Protein AF-A0A508ZLJ6-F1 (afdb_monomer)

Foldseek 3Di:
DPPVVVVVVVVVVVVVVVVPPPQPDWDKDWPCPPQFQDFDDFDDDQPDDALDWRDDWTWGPDPAIKIFIDCDPPQHPKDWDKFADPDAPDFFDARPLAGWTDFLFPQKTKWKWKDKQNHDIGTRRVPADPPDRMGTRDICVVVVVVSVDRMMGMIMIMIMGGNDRGPDDPDDPPDGDRGRDSDDDDD

Secondary structure (DSSP, 8-state):
--SHHHHHHHHHHHHHHHTS-------EEE--S-----PPPPPP-TTSPTTEE-S--EE-SS--EEEEE--PSSPPS--EEEEE-S--SSPPEEETTEEEEE-SSTTEEEEEEEEETT--EEE--STTEEETTEEEEEETTT-GGGGT-SEEEEEEEEEEEE-S-----TT----PPPPS-------

Mean predicted aligned error: 13.76 Å

Organism: Klebsiella pneumoniae (NCBI:txid573)

Nearest PDB structures (foldseek):
  5nwp-assembly2_B  TM=5.706E-01  e=8.143E-02  Escherichia coli
  7mzp-assembly1_A  TM=4.633E-01  e=1.701E-02  Escherichia coli F11
  7mzp-assembly2_B  TM=4.653E-01  e=5.206E-02  Escherichia coli F11
  7mzr-assembly1_A  TM=5.000E-01  e=7.700E-02  Proteus mirabilis

Solvent-accessible surface area (backbone atoms only — not comparable to full-atom values): 11437 Å² total; per-residue (Å²): 140,74,65,69,74,64,49,52,62,54,52,50,51,54,52,53,58,72,66,53,77,80,82,60,77,63,59,70,42,70,64,74,66,88,75,70,76,52,72,78,92,82,76,85,62,87,87,58,61,69,71,35,79,64,48,69,75,44,56,41,75,57,92,42,50,41,30,43,36,56,90,56,79,71,74,55,94,69,46,72,44,69,47,46,73,74,59,67,83,50,82,61,44,78,47,97,65,31,39,29,32,58,50,88,46,64,26,37,21,37,29,51,29,32,23,44,73,86,50,75,74,42,68,47,44,73,86,42,59,68,60,85,77,22,32,51,65,35,46,21,94,83,38,61,67,54,71,78,41,49,63,46,41,37,35,47,25,43,26,39,28,26,67,43,76,62,82,76,67,86,92,56,90,76,77,65,72,80,71,64,60,93,48,78,84,91,127

Structure (mmCIF, N/CA/C/O backbone):
data_AF-A0A508ZLJ6-F1
#
_entry.id   AF-A0A508ZLJ6-F1
#
loop_
_atom_site.group_PDB
_atom_site.id
_atom_site.type_symbol
_atom_site.label_atom_id
_atom_site.label_alt_id
_atom_site.label_comp_id
_atom_site.label_asym_id
_atom_site.label_entity_id
_atom_site.label_seq_id
_atom_site.pdbx_PDB_ins_code
_atom_site.Cartn_x
_atom_site.Cartn_y
_atom_site.Cartn_z
_atom_site.occupancy
_atom_site.B_iso_or_equiv
_atom_site.auth_seq_id
_atom_site.auth_comp_id
_atom_site.auth_asym_id
_atom_site.auth_atom_id
_atom_site.pdbx_PDB_model_num
ATOM 1 N N . MET A 1 1 ? 52.910 -33.865 -15.983 1.00 49.03 1 MET A N 1
ATOM 2 C CA . MET A 1 1 ? 51.750 -33.294 -16.712 1.00 49.03 1 MET A CA 1
ATOM 3 C C . MET A 1 1 ? 50.420 -33.455 -15.938 1.00 49.03 1 MET A C 1
ATOM 5 O O . MET A 1 1 ? 49.429 -33.855 -16.522 1.00 49.03 1 MET A O 1
ATOM 9 N N . LYS A 1 2 ? 50.358 -33.154 -14.624 1.00 49.50 2 LYS A N 1
ATOM 10 C CA . LYS A 1 2 ? 49.114 -33.255 -13.808 1.00 49.50 2 LYS A CA 1
ATOM 11 C C . LYS A 1 2 ? 48.559 -31.898 -13.328 1.00 49.50 2 LYS A C 1
ATOM 13 O O . LYS A 1 2 ? 47.413 -31.832 -12.906 1.00 49.50 2 LYS A O 1
ATOM 18 N N . SER A 1 3 ? 49.356 -30.826 -13.404 1.00 55.28 3 SER A N 1
ATOM 19 C CA . SER A 1 3 ? 48.998 -29.497 -12.871 1.00 55.28 3 SER A CA 1
ATOM 20 C C . SER A 1 3 ? 48.197 -28.639 -13.867 1.00 55.28 3 SER A C 1
ATOM 22 O O . SER A 1 3 ? 47.204 -28.021 -13.501 1.00 55.28 3 SER A O 1
ATOM 24 N N . VAL A 1 4 ? 48.547 -28.692 -15.160 1.00 56.22 4 VAL A N 1
ATOM 25 C CA . VAL A 1 4 ? 47.894 -27.902 -16.229 1.00 56.22 4 VAL A CA 1
ATOM 26 C C . VAL A 1 4 ? 46.413 -28.272 -16.412 1.00 56.22 4 VAL A C 1
ATOM 28 O O . VAL A 1 4 ? 45.581 -27.401 -16.642 1.00 56.22 4 VAL A O 1
ATOM 31 N N . PHE A 1 5 ? 46.053 -29.545 -16.214 1.00 55.41 5 PHE A N 1
ATOM 32 C CA . PHE A 1 5 ? 44.672 -30.023 -16.367 1.00 55.41 5 PHE A CA 1
ATOM 33 C C . PHE A 1 5 ? 43.729 -29.566 -15.234 1.00 55.41 5 PHE A C 1
ATOM 35 O O . PHE A 1 5 ? 42.516 -29.568 -15.412 1.00 55.41 5 PHE A O 1
ATOM 42 N N . ARG A 1 6 ? 44.268 -29.149 -14.075 1.00 59.31 6 ARG A N 1
ATOM 43 C CA . ARG A 1 6 ? 43.480 -28.609 -12.947 1.00 59.31 6 ARG A CA 1
ATOM 44 C C . ARG A 1 6 ? 43.219 -27.103 -13.047 1.00 59.31 6 ARG A C 1
ATOM 46 O O . ARG A 1 6 ? 42.267 -26.624 -12.443 1.00 59.31 6 ARG A O 1
ATOM 53 N N . LEU A 1 7 ? 44.036 -26.372 -13.806 1.00 59.75 7 LEU A N 1
ATOM 54 C CA . LEU A 1 7 ? 43.894 -24.923 -14.017 1.00 59.75 7 LEU A CA 1
ATOM 55 C C . LEU A 1 7 ? 42.862 -24.581 -15.098 1.00 59.75 7 LEU A C 1
ATOM 57 O O . LEU A 1 7 ? 42.221 -23.535 -15.026 1.00 59.75 7 LEU A O 1
ATOM 61 N N . LEU A 1 8 ? 42.662 -25.482 -16.064 1.00 66.06 8 LEU A N 1
ATOM 62 C CA . LEU A 1 8 ? 41.687 -25.328 -17.145 1.00 66.06 8 LEU A CA 1
ATOM 63 C C . LEU A 1 8 ? 40.240 -25.084 -16.661 1.00 66.06 8 LEU A C 1
ATOM 65 O O . LEU A 1 8 ? 39.631 -24.128 -17.137 1.00 66.06 8 LEU A O 1
ATOM 69 N N . PRO A 1 9 ? 39.677 -25.862 -15.709 1.00 69.00 9 PRO A N 1
ATOM 70 C CA . PRO A 1 9 ? 38.321 -25.611 -15.215 1.00 69.00 9 PRO A CA 1
ATOM 71 C C . PRO A 1 9 ? 38.209 -24.303 -14.417 1.00 69.00 9 PRO A C 1
ATOM 73 O O . PRO A 1 9 ? 37.178 -23.641 -14.484 1.00 69.00 9 PRO A O 1
ATOM 76 N N . PHE A 1 10 ? 39.270 -23.887 -13.716 1.00 69.62 10 PHE A N 1
ATOM 77 C CA . PHE A 1 10 ? 39.306 -22.608 -12.995 1.00 69.62 10 PHE A CA 1
ATOM 78 C C . PHE A 1 10 ? 39.292 -21.406 -13.945 1.00 69.62 10 PHE A C 1
ATOM 80 O O . PHE A 1 10 ? 38.561 -20.446 -13.712 1.00 69.62 10 PHE A O 1
ATOM 87 N N . LEU A 1 11 ? 40.057 -21.473 -15.037 1.00 73.06 11 LEU A N 1
ATOM 88 C CA . LEU A 1 11 ? 40.038 -20.457 -16.092 1.00 73.06 11 LEU A CA 1
ATOM 89 C C . LEU A 1 11 ? 38.688 -20.414 -16.816 1.00 73.06 11 LEU A C 1
ATOM 91 O O . LEU A 1 11 ? 38.216 -19.331 -17.151 1.00 73.06 11 LEU A O 1
ATOM 95 N N . PHE A 1 12 ? 38.035 -21.566 -16.996 1.00 68.50 12 PHE A N 1
ATOM 96 C CA . PHE A 1 12 ? 36.685 -21.634 -17.560 1.00 68.50 12 PHE A CA 1
ATOM 97 C C . PHE A 1 12 ? 35.642 -20.981 -16.642 1.00 68.50 12 PHE A C 1
ATOM 99 O O . PHE A 1 12 ? 34.802 -20.220 -17.115 1.00 68.50 12 PHE A O 1
ATOM 106 N N . LEU A 1 13 ? 35.729 -21.218 -15.329 1.00 70.94 13 LEU A N 1
ATOM 107 C CA . LEU A 1 13 ? 34.865 -20.587 -14.324 1.00 70.94 13 LEU A CA 1
ATOM 108 C C . LEU A 1 13 ? 35.088 -19.067 -14.235 1.00 70.94 13 LEU A C 1
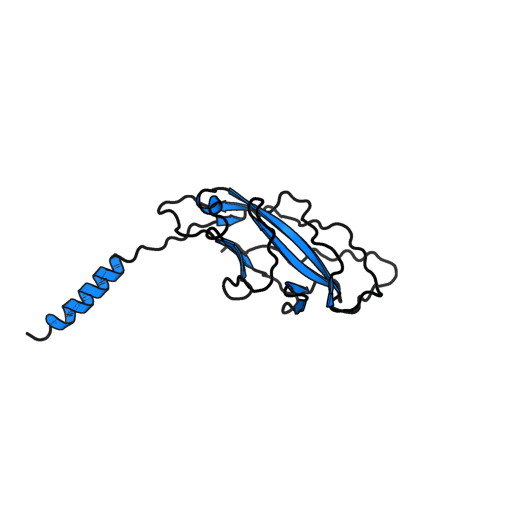ATOM 110 O O . LEU A 1 13 ? 34.118 -18.316 -14.169 1.00 70.94 13 LEU A O 1
ATOM 114 N N . LEU A 1 14 ? 36.341 -18.601 -14.299 1.00 67.75 14 LEU A N 1
ATOM 115 C CA . LEU A 1 14 ? 36.675 -17.171 -14.353 1.00 67.75 14 LEU A CA 1
ATOM 116 C C . LEU A 1 14 ? 36.170 -16.514 -15.644 1.00 67.75 14 LEU A C 1
ATOM 118 O O . LEU A 1 14 ? 35.590 -15.430 -15.589 1.00 67.75 14 LEU A O 1
ATOM 122 N N . GLY A 1 15 ? 36.314 -17.196 -16.783 1.00 67.75 15 GLY A N 1
ATOM 123 C CA . GLY A 1 15 ? 35.737 -16.772 -18.056 1.00 67.75 15 GLY A CA 1
ATOM 124 C C . GLY A 1 15 ? 34.220 -16.623 -17.961 1.00 67.75 15 GLY A C 1
ATOM 125 O O . GLY A 1 15 ? 33.701 -15.555 -18.262 1.00 67.75 15 GLY A O 1
ATOM 126 N N . LEU A 1 16 ? 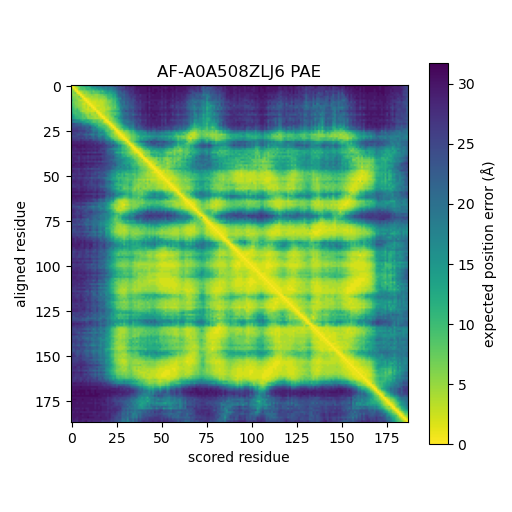33.512 -17.637 -17.447 1.00 62.38 16 LEU A N 1
ATOM 127 C CA . LEU A 1 16 ? 32.062 -17.566 -17.230 1.00 62.38 16 LEU A CA 1
ATOM 128 C C . LEU A 1 16 ? 31.657 -16.437 -16.278 1.00 62.38 16 LEU A C 1
ATOM 130 O O . LEU A 1 16 ? 30.631 -15.803 -16.508 1.00 62.38 16 LEU A O 1
ATOM 134 N N . SER A 1 17 ? 32.459 -16.145 -15.249 1.00 60.22 17 SER A N 1
ATOM 135 C CA . SER A 1 17 ? 32.161 -15.045 -14.329 1.00 60.22 17 SER A CA 1
ATOM 136 C C . SER A 1 17 ? 32.263 -13.663 -14.983 1.00 60.22 17 SER A C 1
ATOM 138 O O . SER A 1 17 ? 31.510 -12.764 -14.621 1.00 60.22 17 SER A O 1
ATOM 140 N N . ALA A 1 18 ? 33.127 -13.508 -15.993 1.00 61.00 18 ALA A N 1
ATOM 141 C CA . ALA A 1 18 ? 33.243 -12.283 -16.783 1.00 61.00 18 ALA A CA 1
ATOM 142 C C . ALA A 1 18 ? 32.119 -12.129 -17.829 1.00 61.00 18 ALA A C 1
ATOM 144 O O . ALA A 1 18 ? 31.873 -11.021 -18.299 1.00 61.00 18 ALA A O 1
ATOM 145 N N . TYR A 1 19 ? 31.426 -13.223 -18.172 1.00 57.59 19 TYR A N 1
ATOM 146 C CA . TYR A 1 19 ? 30.243 -13.219 -19.043 1.00 57.59 19 TYR A CA 1
ATOM 147 C C . TYR A 1 19 ? 28.920 -13.133 -18.278 1.00 57.59 19 TYR A C 1
ATOM 149 O O . TYR A 1 19 ? 27.865 -13.083 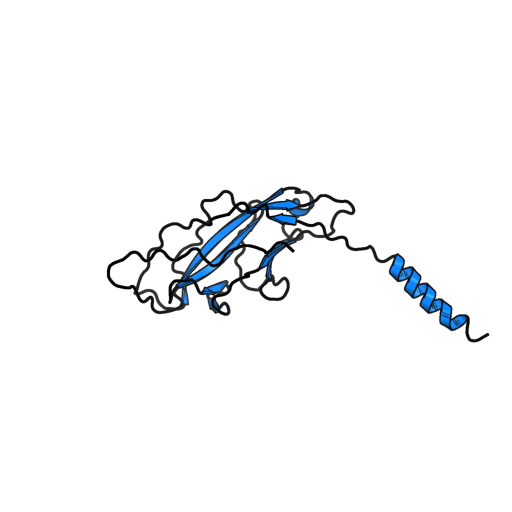-18.910 1.00 57.59 19 TYR A O 1
ATOM 157 N N . LEU A 1 20 ? 28.942 -13.104 -16.941 1.00 59.56 20 LEU A N 1
ATOM 158 C CA . LEU A 1 20 ? 27.742 -12.793 -16.174 1.00 59.56 20 LEU A CA 1
ATOM 159 C C . LEU A 1 20 ? 27.400 -11.322 -16.441 1.00 59.56 20 LEU A C 1
ATOM 161 O O . LEU A 1 20 ? 28.193 -10.447 -16.082 1.00 59.56 20 LEU A O 1
ATOM 165 N N . PRO A 1 21 ? 26.254 -11.017 -17.076 1.00 54.47 21 PRO A N 1
ATOM 166 C CA . PRO A 1 21 ? 25.842 -9.637 -17.249 1.00 54.47 21 PRO A CA 1
ATOM 167 C C . PRO A 1 21 ? 25.727 -9.009 -15.860 1.00 54.47 21 PRO A C 1
ATOM 169 O O . PRO A 1 21 ? 24.966 -9.480 -15.014 1.00 54.47 21 PRO A O 1
ATOM 172 N N . GLY A 1 22 ? 26.518 -7.964 -15.612 1.00 50.81 22 GLY A N 1
ATOM 173 C CA . GLY A 1 22 ? 26.382 -7.156 -14.412 1.00 50.81 22 GLY A CA 1
ATOM 174 C C . GLY A 1 22 ? 24.976 -6.573 -14.397 1.00 50.81 22 GLY A C 1
ATOM 175 O O . GLY A 1 22 ? 24.669 -5.683 -15.187 1.00 50.81 22 GLY A O 1
ATOM 176 N N . VAL A 1 23 ? 24.109 -7.106 -13.535 1.00 51.19 23 VAL A N 1
ATOM 177 C CA . VAL A 1 23 ? 22.743 -6.612 -13.360 1.00 51.19 23 VAL A CA 1
ATOM 178 C C . VAL A 1 23 ? 22.846 -5.266 -12.652 1.00 51.19 23 VAL A C 1
ATOM 180 O O . VAL A 1 23 ? 22.865 -5.177 -11.428 1.00 51.19 23 VAL A O 1
ATOM 183 N N . ARG A 1 24 ? 22.993 -4.201 -13.438 1.00 53.31 24 ARG A N 1
ATOM 184 C CA . ARG A 1 24 ? 22.804 -2.833 -12.965 1.00 53.31 24 ARG A CA 1
ATOM 185 C C . ARG A 1 24 ? 21.300 -2.662 -12.806 1.00 53.31 24 ARG A C 1
ATOM 187 O O . ARG A 1 24 ? 20.567 -2.691 -13.790 1.00 53.31 24 ARG A O 1
ATOM 194 N N . ALA A 1 25 ? 20.840 -2.594 -11.563 1.00 55.22 25 ALA A N 1
ATOM 195 C CA . ALA A 1 25 ? 19.460 -2.248 -11.284 1.00 55.22 25 ALA A CA 1
ATOM 196 C C . ALA A 1 25 ? 19.263 -0.767 -11.616 1.00 55.22 25 ALA A C 1
ATOM 198 O O . ALA A 1 25 ? 20.034 0.076 -11.160 1.00 55.22 25 ALA A O 1
ATOM 199 N N . GLU A 1 26 ? 18.246 -0.473 -12.417 1.00 63.50 26 GLU A N 1
ATOM 200 C CA . GLU A 1 26 ? 17.744 0.886 -12.573 1.00 63.50 26 GLU A CA 1
ATOM 201 C C . GLU A 1 26 ? 17.225 1.387 -11.217 1.00 63.50 26 GLU A C 1
ATOM 203 O O . GLU A 1 26 ? 16.559 0.647 -10.486 1.00 63.50 26 GLU A O 1
ATOM 208 N N . THR A 1 27 ? 17.545 2.629 -10.863 1.00 66.25 27 THR A N 1
ATOM 209 C CA . THR A 1 27 ? 17.170 3.238 -9.587 1.00 66.25 27 THR A CA 1
ATOM 210 C C . THR A 1 27 ? 15.968 4.163 -9.761 1.00 66.25 27 THR A C 1
ATOM 212 O O . THR A 1 27 ? 16.040 5.263 -10.304 1.00 66.25 27 THR A O 1
ATOM 215 N N . CYS A 1 28 ? 14.820 3.732 -9.246 1.00 70.38 28 CYS A N 1
ATOM 216 C CA . CYS A 1 28 ? 13.643 4.587 -9.139 1.00 70.38 28 CYS A CA 1
ATOM 217 C C . CYS A 1 28 ? 13.671 5.340 -7.809 1.00 70.38 28 CYS A C 1
ATOM 219 O O . CYS A 1 28 ? 13.616 4.722 -6.747 1.00 70.38 28 CYS A O 1
ATOM 221 N N . ARG A 1 29 ? 13.712 6.673 -7.860 1.00 71.81 29 ARG A N 1
ATOM 222 C CA . ARG A 1 29 ? 13.638 7.533 -6.674 1.00 71.81 29 ARG A CA 1
ATOM 223 C C . ARG A 1 29 ? 12.246 8.121 -6.525 1.00 71.81 29 ARG A C 1
ATOM 225 O O . ARG A 1 29 ? 11.667 8.620 -7.491 1.00 71.81 29 ARG A O 1
ATOM 232 N N . ALA A 1 30 ? 11.717 8.081 -5.308 1.00 69.31 30 ALA A N 1
ATOM 233 C CA . ALA A 1 30 ? 10.525 8.842 -4.970 1.00 69.31 30 ALA A CA 1
ATOM 234 C C . ALA A 1 30 ? 10.907 10.323 -4.869 1.00 69.31 30 ALA A C 1
ATOM 236 O O . ALA A 1 30 ? 11.860 10.673 -4.180 1.00 69.31 30 ALA A O 1
ATOM 237 N N . ASN A 1 31 ? 10.168 11.207 -5.532 1.00 67.44 31 ASN A N 1
ATOM 238 C CA . ASN A 1 31 ? 10.298 12.642 -5.310 1.00 67.44 31 ASN A CA 1
ATOM 239 C C . ASN A 1 31 ? 9.362 13.025 -4.153 1.00 67.44 31 ASN A C 1
ATOM 241 O O . ASN A 1 31 ? 8.243 13.498 -4.345 1.00 67.44 31 ASN A O 1
ATOM 245 N N . ILE A 1 32 ? 9.817 12.712 -2.939 1.00 60.19 32 ILE A N 1
ATOM 246 C CA . ILE A 1 32 ? 9.117 12.945 -1.672 1.00 60.19 32 ILE A CA 1
ATOM 247 C C . ILE A 1 32 ? 9.391 14.365 -1.160 1.00 60.19 32 ILE A C 1
ATOM 249 O O . ILE A 1 32 ? 10.025 14.577 -0.131 1.00 60.19 32 ILE A O 1
ATOM 253 N N . GLY A 1 33 ? 8.855 15.373 -1.850 1.00 51.66 33 GLY A N 1
ATOM 254 C CA . GLY A 1 33 ? 8.443 16.585 -1.137 1.00 51.66 33 GLY A CA 1
ATOM 255 C C . GLY A 1 33 ? 7.308 16.192 -0.188 1.00 51.66 33 GLY A C 1
ATOM 256 O O . GLY A 1 33 ? 6.379 15.541 -0.658 1.00 51.66 33 GLY A O 1
ATOM 257 N N . GLN A 1 34 ? 7.418 16.497 1.117 1.00 46.94 34 GLN A N 1
ATOM 258 C CA . GLN A 1 34 ? 6.494 16.113 2.210 1.00 46.94 34 GLN A CA 1
ATOM 259 C C . GLN A 1 34 ? 5.089 15.708 1.725 1.00 46.94 34 GLN A C 1
ATOM 261 O O . GLN A 1 34 ? 4.176 16.533 1.649 1.00 46.94 34 GLN A O 1
ATOM 266 N N . THR A 1 35 ? 4.906 14.434 1.366 1.00 52.56 35 THR A N 1
ATOM 267 C CA . THR A 1 35 ? 3.621 13.968 0.847 1.00 52.56 35 THR A CA 1
ATOM 268 C C . THR A 1 35 ? 2.754 13.659 2.051 1.00 52.56 35 THR A C 1
ATOM 270 O O . THR A 1 35 ? 2.896 12.623 2.696 1.00 52.56 35 THR A O 1
ATOM 273 N N . THR A 1 36 ? 1.910 14.616 2.420 1.00 56.53 36 THR A N 1
ATOM 274 C CA . THR A 1 36 ? 0.967 14.437 3.521 1.00 56.53 36 THR A CA 1
ATOM 275 C C . THR A 1 36 ? -0.265 13.746 2.963 1.00 56.53 36 THR A C 1
ATOM 277 O O . THR A 1 36 ? -1.012 14.355 2.201 1.00 56.53 36 THR A O 1
ATOM 280 N N . VAL A 1 37 ? -0.471 12.484 3.340 1.00 59.16 37 VAL A N 1
ATOM 281 C CA . VAL A 1 37 ? -1.686 11.746 2.988 1.00 59.16 37 VAL A CA 1
ATOM 282 C C . VAL A 1 37 ? -2.831 12.285 3.842 1.00 59.16 37 VAL A C 1
ATOM 284 O O . VAL A 1 37 ? -2.892 12.006 5.041 1.00 59.16 37 VAL A O 1
ATOM 287 N N . ASN A 1 38 ? -3.712 13.099 3.252 1.00 60.03 38 ASN A N 1
ATOM 288 C CA . ASN A 1 38 ? -4.823 13.712 3.982 1.00 60.03 38 ASN A CA 1
ATOM 289 C C . ASN A 1 38 ? -6.105 12.905 3.780 1.00 60.03 38 ASN A C 1
ATOM 291 O O . ASN A 1 38 ? -6.719 12.935 2.710 1.00 60.03 38 ASN A O 1
ATOM 295 N N . ILE A 1 39 ? -6.506 12.194 4.827 1.00 64.06 39 ILE A N 1
ATOM 296 C CA . ILE A 1 39 ? -7.634 11.271 4.809 1.00 64.06 39 ILE A CA 1
ATOM 297 C C . ILE A 1 39 ? -8.865 11.988 5.395 1.00 64.06 39 ILE A C 1
ATOM 299 O O . ILE A 1 39 ? -8.740 12.617 6.447 1.00 64.06 39 ILE A O 1
ATOM 303 N N . PRO A 1 40 ? -10.051 11.932 4.755 1.00 65.19 40 PRO A N 1
ATOM 304 C CA . PRO A 1 40 ? -11.242 12.594 5.287 1.00 65.19 40 PRO A CA 1
ATOM 305 C C . PRO A 1 40 ? -11.681 12.044 6.654 1.00 65.19 40 PRO A C 1
ATOM 307 O O . PRO A 1 40 ? -11.275 10.962 7.073 1.00 65.19 40 PRO A O 1
ATOM 310 N N . ASN A 1 41 ? -12.557 12.787 7.340 1.00 64.38 41 ASN A N 1
ATOM 311 C CA . ASN A 1 41 ? -13.100 12.393 8.643 1.00 64.38 41 ASN A CA 1
ATOM 312 C C . ASN A 1 41 ? -13.730 10.991 8.603 1.00 64.38 41 ASN A C 1
ATOM 314 O O . ASN A 1 41 ? -14.612 10.721 7.783 1.00 64.38 41 ASN A O 1
ATOM 318 N N . ILE A 1 42 ? -13.328 10.129 9.538 1.00 66.81 42 ILE A N 1
ATOM 319 C CA . ILE A 1 42 ? -13.896 8.788 9.707 1.00 66.81 42 ILE A CA 1
ATOM 320 C C . ILE A 1 42 ? -15.033 8.805 10.730 1.00 66.81 42 ILE A C 1
ATOM 322 O O . ILE A 1 42 ? -14.946 9.454 11.771 1.00 66.81 42 ILE A O 1
ATOM 326 N N . LYS A 1 43 ? -16.116 8.076 10.444 1.00 66.06 43 LYS A N 1
ATOM 327 C CA . LYS A 1 43 ? -17.196 7.839 11.411 1.00 66.06 43 LYS A CA 1
ATOM 328 C C . LYS A 1 43 ? -16.938 6.521 12.129 1.00 66.06 43 LYS A C 1
ATOM 330 O O . LYS A 1 43 ? -16.815 5.482 11.487 1.00 66.06 43 LYS A O 1
ATOM 335 N N . TYR A 1 44 ? -16.878 6.566 13.454 1.00 67.62 44 TYR A N 1
ATOM 336 C CA . TYR A 1 44 ? -16.764 5.376 14.290 1.00 67.62 44 TYR A CA 1
ATOM 337 C C . TYR A 1 44 ? -18.152 4.907 14.730 1.00 67.62 44 TYR A C 1
ATOM 339 O O . TYR A 1 44 ? -18.941 5.699 15.244 1.00 67.62 44 TYR A O 1
ATOM 347 N N . LEU A 1 45 ? -18.438 3.616 14.541 1.00 73.38 45 LEU A N 1
ATOM 348 C CA . LEU A 1 45 ? -19.641 2.970 15.056 1.00 73.38 45 LEU A CA 1
ATOM 349 C C . LEU A 1 45 ? -19.251 2.066 16.240 1.00 73.38 45 LEU A C 1
ATOM 351 O O . LEU A 1 45 ? -18.673 1.000 16.021 1.00 73.38 45 LEU A O 1
ATOM 355 N N . PRO A 1 46 ? -19.562 2.446 17.495 1.00 67.88 46 PRO A N 1
ATOM 356 C CA . PRO A 1 46 ? -19.152 1.681 18.675 1.00 67.88 46 PRO A CA 1
ATOM 357 C C . PRO A 1 46 ? -19.672 0.242 18.703 1.00 67.88 46 PRO A C 1
ATOM 359 O O . PRO A 1 46 ? -18.982 -0.644 19.203 1.00 67.88 46 PRO A O 1
ATOM 362 N N . THR A 1 47 ? -20.854 0.002 18.131 1.00 74.62 47 THR A N 1
ATOM 363 C CA . THR A 1 47 ? -21.501 -1.317 18.059 1.00 74.62 47 THR A CA 1
ATOM 364 C C . THR A 1 47 ? -20.891 -2.241 17.008 1.00 74.62 47 THR A C 1
ATOM 366 O O . THR A 1 47 ? -21.234 -3.421 16.967 1.00 74.62 47 THR A O 1
ATOM 369 N N . LEU A 1 48 ? -19.990 -1.733 16.161 1.00 81.38 48 LEU A N 1
ATOM 370 C CA . LEU A 1 48 ? -19.314 -2.548 15.163 1.00 81.38 48 LEU A CA 1
ATOM 371 C C . LEU A 1 48 ? -18.433 -3.604 15.867 1.00 81.38 48 LEU A C 1
ATOM 373 O O . LEU A 1 48 ? -17.733 -3.249 16.821 1.00 81.38 48 LEU A O 1
ATOM 377 N N . PRO A 1 49 ? -18.450 -4.883 15.457 1.00 83.94 49 PRO A N 1
ATOM 378 C CA . PRO A 1 49 ? -17.603 -5.912 16.062 1.00 83.94 49 PRO A CA 1
ATOM 379 C C . PRO A 1 49 ? -16.100 -5.612 15.932 1.00 83.94 49 PRO A C 1
ATOM 381 O O . PRO A 1 49 ? -15.675 -4.828 15.092 1.00 83.94 49 PRO A O 1
ATOM 384 N N . VAL A 1 50 ? -15.269 -6.233 16.770 1.00 86.81 50 VAL A N 1
ATOM 385 C CA . VAL A 1 50 ? -13.805 -6.176 16.596 1.00 86.81 50 VAL A CA 1
ATOM 386 C C . VAL A 1 50 ? -13.408 -7.019 15.375 1.00 86.81 50 VAL A C 1
ATOM 388 O O . VAL A 1 50 ? -14.065 -8.011 15.067 1.00 86.81 50 VAL A O 1
ATOM 391 N N . ASN A 1 51 ? -12.328 -6.633 14.696 1.00 87.81 51 ASN A N 1
ATOM 392 C CA . ASN A 1 51 ? -11.804 -7.214 13.456 1.00 87.81 51 ASN A CA 1
ATOM 393 C C . ASN A 1 51 ? -12.682 -6.978 12.222 1.00 87.81 51 ASN A C 1
ATOM 395 O O . ASN A 1 51 ? -12.733 -7.802 11.312 1.00 87.81 51 ASN A O 1
ATOM 399 N N . THR A 1 52 ? -13.362 -5.835 12.167 1.00 85.81 52 THR A N 1
ATOM 400 C CA . THR A 1 52 ? -14.191 -5.454 11.018 1.00 85.81 52 THR A CA 1
ATOM 401 C C . THR A 1 52 ? -13.697 -4.178 10.362 1.00 85.81 52 THR A C 1
ATOM 403 O O . THR A 1 52 ? -13.202 -3.264 11.026 1.00 85.81 52 THR A O 1
ATOM 406 N N . GLN A 1 53 ? -13.914 -4.093 9.056 1.00 87.44 53 GLN A N 1
ATOM 407 C CA . GLN A 1 53 ? -13.673 -2.893 8.271 1.00 87.44 53 GLN A CA 1
ATOM 408 C C . GLN A 1 53 ? -14.631 -1.768 8.694 1.00 87.44 53 GLN A C 1
ATOM 410 O O . GLN A 1 53 ? -15.843 -1.966 8.746 1.00 87.44 53 GLN A O 1
ATOM 415 N N . MET A 1 54 ? -14.080 -0.593 8.997 1.00 83.38 54 MET A N 1
ATOM 416 C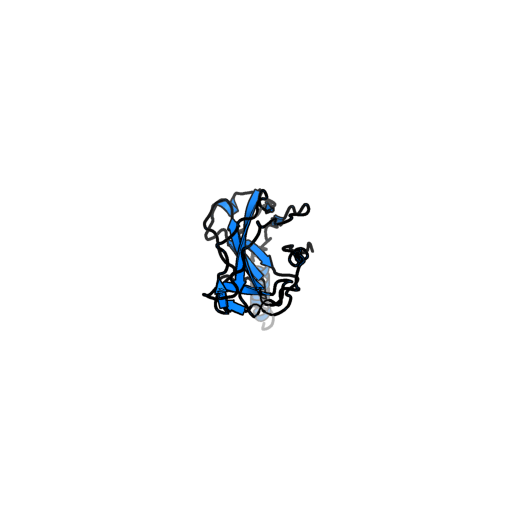 CA . MET A 1 54 ? -14.833 0.601 9.399 1.00 83.38 54 MET A CA 1
ATOM 417 C C . MET A 1 54 ? -15.132 1.529 8.222 1.00 83.38 54 MET A C 1
ATOM 419 O O . MET A 1 54 ? -16.187 2.157 8.182 1.00 83.38 54 MET A O 1
ATOM 423 N N . THR A 1 55 ? -14.198 1.644 7.279 1.00 82.00 55 THR A N 1
ATOM 424 C CA . THR A 1 55 ? -14.303 2.554 6.131 1.00 82.00 55 THR A CA 1
ATOM 425 C C . THR A 1 55 ? -14.083 1.797 4.834 1.00 82.00 55 THR A C 1
ATOM 427 O O . THR A 1 55 ? -13.423 0.764 4.824 1.00 82.00 55 THR A O 1
ATOM 430 N N . SER A 1 56 ? -14.583 2.309 3.711 1.00 83.62 56 SER A N 1
ATOM 431 C CA . SER A 1 56 ? -14.065 1.914 2.397 1.00 83.62 56 SER A CA 1
ATOM 432 C C . SER A 1 56 ? -12.624 2.418 2.218 1.00 83.62 56 SER A C 1
ATOM 434 O O . SER A 1 56 ? -12.134 3.208 3.029 1.00 83.62 56 SER A O 1
ATOM 436 N N . ALA A 1 57 ? -11.939 1.961 1.166 1.00 81.75 57 ALA A N 1
ATOM 437 C CA . ALA A 1 57 ? -10.620 2.480 0.823 1.00 81.75 57 ALA A CA 1
ATOM 438 C C . ALA A 1 57 ? -10.719 3.973 0.470 1.00 81.75 57 ALA A C 1
ATOM 440 O O . ALA A 1 57 ? -11.380 4.356 -0.497 1.00 81.75 57 ALA A O 1
ATOM 441 N N . MET A 1 58 ? -10.078 4.810 1.278 1.00 81.94 58 MET A N 1
ATOM 442 C CA . MET A 1 58 ? -10.069 6.261 1.140 1.00 81.94 58 MET A CA 1
ATOM 443 C C . MET A 1 58 ? -8.774 6.662 0.452 1.00 81.94 58 MET A C 1
ATOM 445 O O . MET A 1 58 ? -7.701 6.525 1.035 1.00 81.94 58 MET A O 1
ATOM 449 N N . ALA A 1 59 ? -8.872 7.103 -0.800 1.00 76.81 59 ALA A N 1
ATOM 450 C CA . ALA A 1 59 ? -7.719 7.596 -1.538 1.00 76.81 59 ALA A CA 1
ATOM 451 C C . ALA A 1 59 ? -7.163 8.867 -0.883 1.00 76.81 59 ALA A C 1
ATOM 453 O O . ALA A 1 59 ? -7.915 9.676 -0.336 1.00 76.81 59 ALA A O 1
ATOM 454 N N . ASP A 1 60 ? -5.848 9.038 -0.968 1.00 71.06 60 ASP A N 1
ATOM 455 C CA . ASP A 1 60 ? -5.202 10.308 -0.675 1.00 71.06 60 ASP A CA 1
ATOM 456 C C . ASP A 1 60 ? -5.808 11.422 -1.547 1.00 71.06 60 ASP A C 1
ATOM 458 O O . ASP A 1 60 ? -6.016 11.240 -2.749 1.00 71.06 60 ASP A O 1
ATOM 462 N N . ASN A 1 61 ? -6.077 12.581 -0.943 1.00 62.28 61 ASN A N 1
ATOM 463 C CA . ASN A 1 61 ? -6.516 13.780 -1.660 1.00 62.28 61 ASN A CA 1
ATOM 464 C C . ASN A 1 61 ? -5.365 14.473 -2.419 1.00 62.28 61 ASN A C 1
ATOM 466 O O . ASN A 1 61 ? -5.594 15.458 -3.121 1.00 62.28 61 ASN A O 1
ATOM 470 N N . GLY A 1 62 ? -4.129 13.990 -2.268 1.00 63.50 62 GLY A N 1
ATOM 471 C CA . GLY A 1 62 ? -2.959 14.458 -3.001 1.00 63.50 62 GLY A CA 1
ATOM 472 C C . GLY A 1 62 ? -2.856 13.937 -4.440 1.00 63.50 62 GLY A C 1
ATOM 473 O O . GLY A 1 62 ? -3.583 13.054 -4.894 1.00 63.50 62 GLY A O 1
ATOM 474 N N . SER A 1 63 ? -1.870 14.461 -5.171 1.00 68.06 63 SER A N 1
ATOM 475 C CA . SER A 1 63 ? -1.548 14.042 -6.545 1.00 68.06 63 SER A CA 1
ATOM 476 C C . SER A 1 63 ? -0.935 12.634 -6.637 1.00 68.06 63 SER A C 1
ATOM 478 O O . SER A 1 63 ? -0.620 12.188 -7.739 1.00 68.06 63 SER A O 1
ATOM 480 N N . GLY A 1 64 ? -0.781 11.923 -5.513 1.00 74.12 64 GLY A N 1
ATOM 481 C CA . GLY A 1 64 ? 0.026 10.709 -5.392 1.00 74.12 64 GLY A CA 1
ATOM 482 C C . GLY A 1 64 ? 1.525 11.013 -5.296 1.00 74.12 64 GLY A C 1
ATOM 483 O O . GLY A 1 64 ? 1.955 12.149 -5.481 1.00 74.12 64 GLY A O 1
ATOM 484 N N . ILE A 1 65 ? 2.324 9.986 -5.009 1.00 77.88 65 ILE A N 1
ATOM 485 C CA . ILE A 1 65 ? 3.783 10.072 -4.902 1.00 77.88 65 ILE A CA 1
ATOM 486 C C . ILE A 1 65 ? 4.387 9.910 -6.303 1.00 77.88 65 ILE A C 1
ATOM 488 O O . ILE A 1 65 ? 4.254 8.832 -6.897 1.00 77.88 65 ILE A O 1
ATOM 492 N N . PRO A 1 66 ? 5.042 10.942 -6.859 1.00 79.31 66 PRO A N 1
ATOM 493 C CA . PRO A 1 66 ? 5.772 10.806 -8.107 1.00 79.31 66 PRO A CA 1
ATOM 494 C C . PRO A 1 66 ? 7.085 10.050 -7.875 1.00 79.31 66 PRO A C 1
ATOM 496 O O . PRO A 1 66 ? 7.896 10.410 -7.026 1.00 79.31 66 PRO A O 1
ATOM 499 N N . PHE A 1 67 ? 7.315 9.022 -8.676 1.00 77.06 67 PHE A N 1
ATOM 500 C CA . PHE A 1 67 ? 8.578 8.307 -8.793 1.00 77.06 67 PHE A CA 1
ATOM 501 C C . PHE A 1 67 ? 9.240 8.692 -10.108 1.00 77.06 67 PHE A C 1
ATOM 503 O O . PHE A 1 67 ? 8.575 8.756 -11.141 1.00 77.06 67 PHE A O 1
ATOM 510 N N . SER A 1 68 ? 10.545 8.946 -10.067 1.00 79.25 68 SER A N 1
ATOM 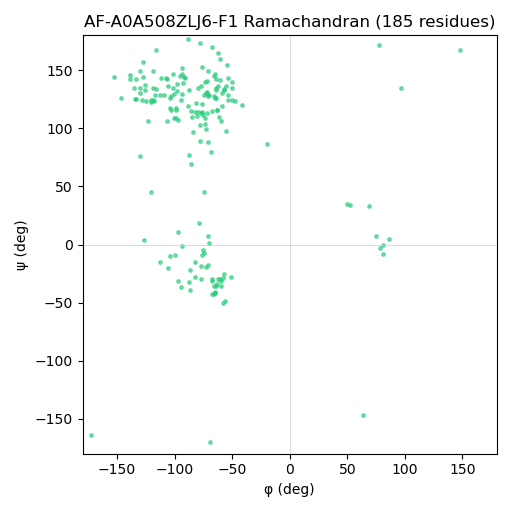511 C CA . SER A 1 68 ? 11.385 9.172 -11.242 1.00 79.25 68 SER A CA 1
ATOM 512 C C . SER A 1 68 ? 12.448 8.080 -11.313 1.00 79.25 68 SER A C 1
ATOM 514 O O . SER A 1 68 ? 13.192 7.891 -10.355 1.00 79.25 68 SER A O 1
ATOM 516 N N . CYS A 1 69 ? 12.505 7.357 -12.426 1.00 76.56 69 CYS A N 1
ATOM 517 C CA . CYS A 1 69 ? 13.491 6.309 -12.682 1.00 76.56 69 CYS A CA 1
ATOM 518 C C . CYS A 1 69 ? 14.519 6.791 -13.711 1.00 76.56 69 CYS A C 1
ATOM 520 O O . CYS A 1 69 ? 14.177 7.516 -14.651 1.00 76.56 69 CYS A O 1
ATOM 522 N N . ASP A 1 70 ? 15.784 6.422 -13.527 1.00 71.50 70 ASP A N 1
ATOM 523 C CA . ASP A 1 70 ? 16.860 6.754 -14.453 1.00 71.50 70 ASP A CA 1
ATOM 524 C C . ASP A 1 70 ? 16.896 5.779 -15.636 1.00 71.50 70 ASP A C 1
ATOM 526 O O . ASP A 1 70 ? 17.248 4.626 -15.492 1.00 71.50 70 ASP A O 1
ATOM 530 N N . LEU A 1 71 ? 16.615 6.230 -16.858 1.00 67.25 71 LEU A N 1
ATOM 531 C CA . LEU A 1 71 ? 16.664 5.366 -18.052 1.00 67.25 71 LEU A CA 1
ATOM 532 C C . LEU A 1 71 ? 18.111 5.038 -18.503 1.00 67.25 71 LEU A C 1
ATOM 534 O O . LEU A 1 71 ? 18.440 5.159 -19.685 1.00 67.25 71 LEU A O 1
ATOM 538 N N . GLN A 1 72 ? 19.011 4.680 -17.583 1.00 57.66 72 GLN A N 1
ATOM 539 C CA . GLN A 1 72 ? 20.386 4.316 -17.915 1.00 57.66 72 GLN A CA 1
ATOM 540 C C . GLN A 1 72 ? 20.439 2.950 -18.608 1.00 57.66 72 GLN A C 1
ATOM 542 O O . GLN A 1 72 ? 19.876 1.963 -18.144 1.00 57.66 72 GLN A O 1
ATOM 547 N N . LEU A 1 73 ? 21.156 2.895 -19.733 1.00 56.22 73 LEU A N 1
ATOM 548 C CA . LEU A 1 73 ? 21.517 1.642 -20.393 1.00 56.22 73 LEU A CA 1
ATOM 549 C C . LEU A 1 73 ? 22.584 0.901 -19.560 1.00 56.22 73 LEU A C 1
ATOM 551 O O . LEU A 1 73 ? 23.518 1.546 -19.072 1.00 56.22 73 LEU A O 1
ATOM 555 N N . PRO A 1 74 ? 22.516 -0.439 -19.442 1.00 57.53 74 PRO A N 1
ATOM 556 C CA . PRO A 1 74 ? 21.568 -1.343 -20.098 1.00 57.53 74 PRO A CA 1
ATOM 557 C C . PRO A 1 74 ? 20.162 -1.265 -19.489 1.00 57.53 74 PRO A C 1
ATOM 559 O O . PRO A 1 74 ? 20.015 -1.179 -18.275 1.00 57.53 74 PRO A O 1
ATOM 562 N N . THR A 1 75 ? 19.136 -1.316 -20.344 1.00 62.03 75 THR A N 1
ATOM 563 C CA . THR A 1 75 ? 17.728 -1.306 -19.929 1.00 62.03 75 THR A CA 1
ATOM 564 C C . THR A 1 75 ? 17.482 -2.420 -18.917 1.00 62.03 75 THR A C 1
ATOM 566 O O . THR A 1 75 ? 17.765 -3.588 -19.198 1.00 62.03 75 THR A O 1
ATOM 569 N N . ALA A 1 76 ? 16.963 -2.062 -17.739 1.00 68.06 76 ALA A N 1
ATOM 570 C CA . ALA A 1 76 ? 16.611 -3.039 -16.719 1.00 68.06 76 ALA A CA 1
ATOM 571 C C . ALA A 1 76 ? 15.674 -4.102 -17.308 1.00 68.06 76 ALA A C 1
ATOM 573 O O . ALA A 1 76 ? 14.823 -3.792 -18.137 1.00 68.06 76 ALA A O 1
ATOM 574 N N . SER A 1 77 ? 15.821 -5.358 -16.886 1.00 71.94 77 SER A N 1
ATOM 575 C CA . SER A 1 77 ? 14.939 -6.457 -17.306 1.00 71.94 77 SER A CA 1
ATOM 576 C C . SER A 1 77 ? 13.636 -6.516 -16.503 1.00 71.94 77 SER A C 1
ATOM 578 O O . SER A 1 77 ? 12.683 -7.163 -16.931 1.00 71.94 77 SER A O 1
ATOM 580 N N . ALA A 1 78 ? 13.579 -5.819 -15.365 1.00 75.88 78 ALA A N 1
ATOM 581 C CA . ALA A 1 78 ? 12.382 -5.625 -14.560 1.00 75.88 78 ALA A CA 1
ATOM 582 C C . ALA A 1 78 ? 12.480 -4.314 -13.768 1.00 75.88 78 ALA A C 1
ATOM 584 O O . ALA A 1 78 ? 13.548 -3.972 -13.259 1.00 75.88 78 ALA A O 1
ATOM 585 N N . LYS A 1 79 ? 11.349 -3.624 -13.602 1.00 78.06 79 LYS A N 1
ATOM 586 C CA . LYS A 1 79 ? 11.192 -2.503 -12.668 1.00 78.06 79 LYS A CA 1
ATOM 587 C C . LYS A 1 79 ? 10.172 -2.848 -11.598 1.00 78.06 79 LYS A C 1
ATOM 589 O O . LYS A 1 79 ? 9.087 -3.352 -11.897 1.00 78.06 79 LYS A O 1
ATOM 594 N N . ARG A 1 80 ? 10.520 -2.556 -10.347 1.00 81.69 80 ARG A N 1
ATOM 595 C CA . ARG A 1 80 ? 9.657 -2.772 -9.186 1.00 81.69 80 ARG A CA 1
ATOM 596 C C . ARG A 1 80 ? 9.693 -1.558 -8.277 1.00 81.69 80 ARG A C 1
ATOM 598 O O . ARG A 1 80 ? 10.768 -1.051 -7.980 1.00 81.69 80 ARG A O 1
ATOM 605 N N . ILE A 1 81 ? 8.525 -1.129 -7.815 1.00 81.38 81 ILE A N 1
ATOM 606 C CA . ILE A 1 81 ? 8.408 -0.154 -6.730 1.00 81.38 81 ILE A CA 1
ATOM 607 C C . ILE A 1 81 ? 8.014 -0.934 -5.486 1.00 81.38 81 ILE A C 1
ATOM 609 O O . ILE A 1 81 ? 7.043 -1.696 -5.506 1.00 81.38 81 ILE A O 1
ATOM 613 N N . VAL A 1 82 ? 8.790 -0.760 -4.422 1.00 83.25 82 VAL A N 1
ATOM 614 C CA . VAL A 1 82 ? 8.634 -1.491 -3.168 1.00 83.25 82 VAL A CA 1
ATOM 615 C C . VAL A 1 82 ? 8.198 -0.520 -2.084 1.00 83.25 82 VAL A C 1
ATOM 617 O O . VAL A 1 82 ? 8.812 0.523 -1.883 1.00 83.25 82 VAL A O 1
ATOM 620 N N . TYR A 1 83 ? 7.132 -0.882 -1.384 1.00 82.00 83 TYR A N 1
ATOM 621 C CA . TYR A 1 83 ? 6.732 -0.246 -0.146 1.00 82.00 83 TYR A CA 1
ATOM 622 C C . TYR A 1 83 ? 7.439 -0.921 1.024 1.00 82.00 83 TYR A C 1
ATOM 624 O O . TYR A 1 83 ? 7.435 -2.146 1.115 1.00 82.00 83 TYR A O 1
ATOM 632 N N . LYS A 1 84 ? 8.006 -0.135 1.936 1.00 77.81 84 LYS A N 1
ATOM 633 C CA . LYS A 1 84 ? 8.550 -0.631 3.199 1.00 77.81 84 LYS A CA 1
ATOM 634 C C . LYS A 1 84 ? 7.971 0.195 4.334 1.00 77.81 84 LYS A C 1
ATOM 636 O O . LYS A 1 84 ? 8.115 1.414 4.354 1.00 77.81 84 LYS A O 1
ATOM 641 N N . GLN A 1 85 ? 7.345 -0.481 5.287 1.00 72.38 85 GLN A N 1
ATOM 642 C CA . GLN A 1 85 ? 6.918 0.152 6.525 1.00 72.38 85 GLN A CA 1
ATOM 643 C C . GLN A 1 85 ? 8.159 0.352 7.411 1.00 72.38 85 GLN A C 1
ATOM 645 O O . GLN A 1 85 ? 8.787 -0.619 7.815 1.00 72.38 85 GLN A O 1
ATOM 650 N N . LEU A 1 86 ? 8.556 1.601 7.679 1.00 69.44 86 LEU A N 1
ATOM 651 C CA . LEU A 1 86 ? 9.733 1.892 8.520 1.00 69.44 86 LEU A CA 1
ATOM 652 C C . LEU A 1 86 ? 9.408 1.968 10.011 1.00 69.44 86 LEU A C 1
ATOM 654 O O . LEU A 1 86 ? 10.241 1.652 10.857 1.00 69.44 86 LEU A O 1
ATOM 658 N N . LYS A 1 87 ? 8.198 2.425 10.337 1.00 64.06 87 LYS A N 1
ATOM 659 C CA . LYS A 1 87 ? 7.706 2.518 11.708 1.00 64.06 87 LYS A CA 1
ATOM 660 C C . LYS A 1 87 ? 6.424 1.719 11.823 1.00 64.06 87 LYS A C 1
ATOM 662 O O . LYS A 1 87 ? 5.373 2.136 11.335 1.00 64.06 87 LYS A O 1
ATOM 667 N N . THR A 1 88 ? 6.524 0.576 12.476 1.00 63.06 88 THR A N 1
ATOM 668 C CA . THR A 1 88 ? 5.388 -0.215 12.922 1.00 63.06 88 THR A CA 1
ATOM 669 C C . THR A 1 88 ? 5.182 0.054 14.412 1.00 63.06 88 THR A C 1
ATOM 671 O O . THR A 1 88 ? 6.117 -0.030 15.202 1.00 63.06 88 THR A O 1
ATOM 674 N N . GLY A 1 89 ? 3.957 0.382 14.830 1.00 60.78 89 GLY A N 1
ATOM 675 C CA . GLY A 1 89 ? 3.592 0.389 16.258 1.00 60.78 89 GLY A CA 1
ATOM 676 C C . GLY A 1 89 ? 3.492 -1.023 16.861 1.00 60.78 89 GLY A C 1
ATOM 677 O O . GLY A 1 89 ? 3.001 -1.180 17.971 1.00 60.78 89 GLY A O 1
ATOM 678 N N . GLY A 1 90 ? 3.887 -2.051 16.103 1.00 68.69 90 GLY A N 1
ATOM 679 C CA . GLY A 1 90 ? 3.699 -3.472 16.379 1.00 68.69 90 GLY A CA 1
ATOM 680 C C . GLY A 1 90 ? 3.524 -4.268 15.082 1.00 68.69 90 GLY A C 1
ATOM 681 O O . GLY A 1 90 ? 3.315 -3.691 14.014 1.00 68.69 90 GLY A O 1
ATOM 682 N N . SER A 1 91 ? 3.602 -5.598 15.163 1.00 70.19 91 SER A N 1
ATOM 683 C CA . SER A 1 91 ? 3.393 -6.472 14.003 1.00 70.19 91 SER A CA 1
ATOM 684 C C . SER A 1 91 ? 1.984 -6.298 13.413 1.00 70.19 91 SER A C 1
ATOM 686 O O . SER A 1 91 ? 1.025 -6.144 14.175 1.00 70.19 91 SER A O 1
ATOM 688 N N . PRO A 1 92 ? 1.833 -6.332 12.076 1.00 76.88 92 PRO A N 1
ATOM 689 C CA . PRO A 1 92 ? 0.523 -6.249 11.448 1.00 76.88 92 PRO A CA 1
ATOM 690 C C . PRO A 1 92 ? -0.338 -7.454 11.831 1.00 76.88 92 PRO A C 1
ATOM 692 O O . PRO A 1 92 ? 0.143 -8.586 11.904 1.00 76.88 92 PRO A O 1
ATOM 695 N N . MET A 1 93 ? -1.630 -7.212 12.025 1.00 86.31 93 MET A N 1
ATOM 696 C CA . MET A 1 93 ? -2.634 -8.266 12.135 1.00 86.31 93 MET A CA 1
ATOM 697 C C . MET A 1 93 ? -3.266 -8.527 10.770 1.00 86.31 93 MET A C 1
ATOM 699 O O . MET A 1 93 ? -3.350 -7.624 9.941 1.00 86.31 93 MET A O 1
ATOM 703 N N . VAL A 1 94 ? -3.734 -9.749 10.529 1.00 86.81 94 VAL A N 1
ATOM 704 C CA . VAL A 1 94 ? -4.408 -10.088 9.270 1.00 86.81 94 VAL A CA 1
ATOM 705 C C . VAL A 1 94 ? -5.917 -10.044 9.480 1.00 86.81 94 VAL A C 1
ATOM 707 O O . VAL A 1 94 ? -6.457 -10.843 10.243 1.00 86.81 94 VAL A O 1
ATOM 710 N N . ILE A 1 95 ? -6.605 -9.128 8.796 1.00 86.12 95 ILE A N 1
ATOM 711 C CA . ILE A 1 95 ? -8.072 -9.023 8.804 1.00 86.12 95 ILE A CA 1
ATOM 712 C C . ILE A 1 95 ? -8.561 -9.087 7.360 1.00 86.12 95 ILE A C 1
ATOM 714 O O . ILE A 1 95 ? -8.138 -8.295 6.523 1.00 86.12 95 ILE A O 1
ATOM 718 N N . ASN A 1 96 ? -9.453 -10.033 7.052 1.00 85.00 96 ASN A N 1
ATOM 719 C CA . ASN A 1 96 ? -9.969 -10.264 5.694 1.00 85.00 96 ASN A CA 1
ATOM 720 C C . ASN A 1 96 ? -8.859 -10.434 4.635 1.00 85.00 96 ASN A C 1
ATOM 722 O O . ASN A 1 96 ? -9.001 -9.989 3.500 1.00 85.00 96 ASN A O 1
ATOM 726 N N . GLY A 1 97 ? -7.734 -11.042 5.024 1.00 82.81 97 GLY A N 1
ATOM 727 C CA . GLY A 1 97 ? -6.567 -11.215 4.158 1.00 82.81 97 GLY A CA 1
ATOM 728 C C . GLY A 1 97 ? -5.692 -9.970 3.995 1.00 82.81 97 GLY A C 1
ATOM 729 O O . GLY A 1 97 ? -4.655 -10.074 3.365 1.00 82.81 97 GLY A O 1
ATOM 730 N N . GLN A 1 98 ? -6.039 -8.816 4.573 1.00 85.44 98 GLN A N 1
ATOM 731 C CA . GLN A 1 98 ? -5.209 -7.607 4.519 1.00 85.44 98 GLN A CA 1
ATOM 732 C C . GLN A 1 98 ? -4.322 -7.473 5.756 1.00 85.44 98 GLN A C 1
ATOM 734 O O . GLN A 1 98 ? -4.744 -7.801 6.866 1.00 85.44 98 GLN A O 1
ATOM 739 N N . HIS A 1 99 ? -3.114 -6.937 5.575 1.00 87.19 99 HIS A N 1
ATOM 740 C CA . HIS A 1 99 ? -2.247 -6.529 6.675 1.00 87.19 99 HIS A CA 1
ATOM 741 C C . HIS A 1 99 ? -2.740 -5.200 7.249 1.00 87.19 99 HIS A C 1
ATOM 743 O O . HIS A 1 99 ? -2.679 -4.152 6.603 1.00 87.19 99 HIS A O 1
ATOM 749 N N . VAL A 1 100 ? -3.215 -5.261 8.487 1.00 87.50 100 VAL A N 1
ATOM 750 C CA . VAL A 1 100 ? -3.698 -4.126 9.264 1.00 87.50 100 VAL A CA 1
ATOM 751 C C . VAL A 1 100 ? -2.642 -3.760 10.300 1.00 87.50 100 VAL A C 1
ATOM 753 O O . VAL A 1 100 ? -2.314 -4.548 11.185 1.00 87.50 100 VAL A O 1
ATOM 756 N N . TYR A 1 101 ? -2.113 -2.549 10.191 1.00 85.81 101 TYR A N 1
ATOM 757 C CA . TYR A 1 101 ? -1.111 -1.994 11.091 1.00 85.81 101 TYR A CA 1
ATOM 758 C C . TYR A 1 101 ? -1.783 -1.191 12.213 1.00 85.81 101 TYR A C 1
ATOM 760 O O . TYR A 1 101 ? -2.823 -0.564 11.980 1.00 85.81 101 TYR A O 1
ATOM 768 N N . PRO A 1 102 ? -1.213 -1.175 13.429 1.00 82.00 102 PRO A N 1
ATOM 769 C CA . PRO A 1 102 ? -1.734 -0.352 14.516 1.00 82.00 102 PRO A CA 1
ATOM 770 C C . PRO A 1 102 ? -1.615 1.139 14.172 1.00 82.00 102 PRO A C 1
ATOM 772 O O . PRO A 1 102 ? -0.566 1.593 13.708 1.00 82.00 102 PRO A O 1
ATOM 775 N N . SER A 1 103 ? -2.694 1.897 14.392 1.00 78.50 103 SER A N 1
ATOM 776 C CA . SER A 1 103 ? -2.680 3.363 14.296 1.00 78.50 103 SER A CA 1
ATOM 777 C C . SER A 1 103 ? -2.288 3.997 15.638 1.00 78.50 103 SER A C 1
ATOM 779 O O . SER A 1 103 ? -2.101 3.295 16.627 1.00 78.50 103 SER A O 1
ATOM 781 N N . ALA A 1 104 ? -2.178 5.328 15.688 1.00 75.12 104 ALA A N 1
ATOM 782 C CA . ALA A 1 104 ? -1.965 6.040 16.951 1.00 75.12 104 ALA A CA 1
ATOM 783 C C . ALA A 1 104 ? -3.231 6.124 17.832 1.00 75.12 104 ALA A C 1
ATOM 785 O O . ALA A 1 104 ? -3.147 6.598 18.961 1.00 75.12 104 ALA A O 1
ATOM 786 N N . ILE A 1 105 ? -4.395 5.694 17.327 1.00 75.56 105 ILE A N 1
ATOM 787 C CA . ILE A 1 105 ? -5.625 5.568 18.111 1.00 75.56 105 ILE A CA 1
ATOM 788 C C . ILE A 1 105 ? -5.781 4.106 18.527 1.00 75.56 105 ILE A C 1
ATOM 7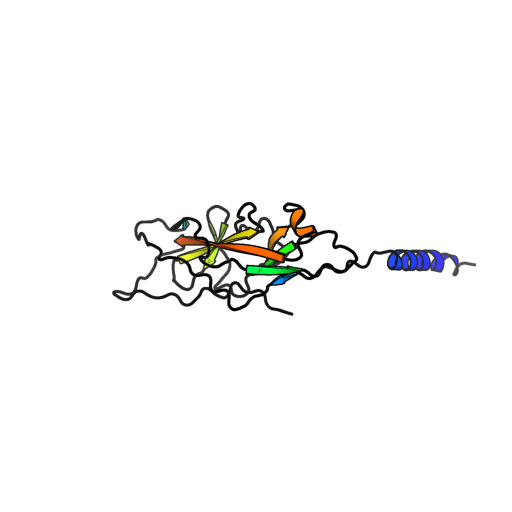90 O O . ILE A 1 105 ? -5.971 3.227 17.680 1.00 75.56 105 ILE A O 1
ATOM 794 N N . ASP A 1 106 ? -5.759 3.861 19.834 1.00 80.19 106 ASP A N 1
ATOM 795 C CA . ASP A 1 106 ? -5.979 2.530 20.392 1.00 80.19 106 ASP A CA 1
ATOM 796 C C . ASP A 1 106 ? -7.333 1.958 19.950 1.00 80.19 106 ASP A C 1
ATOM 798 O O . ASP A 1 106 ? -8.374 2.619 19.983 1.00 80.19 106 ASP A O 1
ATOM 802 N N . GLY A 1 107 ? -7.313 0.701 19.508 1.00 80.25 107 GLY A N 1
ATOM 803 C CA . GLY A 1 107 ? -8.488 0.012 18.974 1.00 80.25 107 GLY A CA 1
ATOM 804 C C . GLY A 1 107 ? -8.823 0.331 17.512 1.00 80.25 107 GLY A C 1
ATOM 805 O O . GLY A 1 107 ? -9.774 -0.253 16.983 1.00 80.25 107 GLY A O 1
ATOM 806 N N . ILE A 1 108 ? -8.045 1.194 16.842 1.00 83.62 108 ILE A N 1
ATOM 807 C CA . ILE A 1 108 ? -8.129 1.440 15.397 1.00 83.62 108 ILE A CA 1
ATOM 808 C C . ILE A 1 108 ? -6.820 1.020 14.720 1.00 83.62 108 ILE A C 1
ATOM 810 O O . ILE A 1 108 ? -5.725 1.443 15.093 1.00 83.62 108 ILE A O 1
ATOM 814 N N . GLY A 1 109 ? -6.941 0.209 13.674 1.00 86.31 109 GLY A N 1
ATOM 815 C CA . GLY A 1 109 ? -5.853 -0.134 12.763 1.00 86.31 109 GLY A CA 1
ATOM 816 C C . GLY A 1 109 ? -6.127 0.366 11.350 1.00 86.31 109 GLY A C 1
ATOM 817 O O . GLY A 1 109 ? -7.249 0.756 11.020 1.00 86.31 109 GLY A O 1
ATOM 818 N N . TYR A 1 110 ? -5.105 0.342 10.500 1.00 86.25 110 TYR A N 1
ATOM 819 C CA . TYR A 1 110 ? -5.210 0.745 9.102 1.00 86.25 110 TYR A CA 1
ATOM 820 C C . TYR A 1 110 ? -4.533 -0.259 8.168 1.00 86.25 110 TYR A C 1
ATOM 822 O O . TYR A 1 110 ? -3.473 -0.796 8.478 1.00 86.25 110 TYR A O 1
ATOM 830 N N . ALA A 1 111 ? -5.138 -0.492 7.008 1.00 88.12 111 ALA A N 1
ATOM 831 C CA . ALA A 1 111 ? -4.525 -1.188 5.886 1.00 88.12 111 ALA A CA 1
ATOM 832 C C . ALA A 1 111 ? -4.205 -0.188 4.775 1.00 88.12 111 ALA A C 1
ATOM 834 O O . ALA A 1 111 ? -4.971 0.749 4.522 1.00 88.12 111 ALA A O 1
ATOM 835 N N . LEU A 1 112 ? -3.081 -0.408 4.099 1.00 87.19 112 LEU A N 1
ATOM 836 C CA . LEU A 1 112 ? -2.645 0.405 2.971 1.00 87.19 112 LEU A CA 1
ATOM 837 C C . LEU A 1 112 ? -2.944 -0.298 1.656 1.00 87.19 112 LEU A C 1
ATOM 839 O O . LEU A 1 112 ? -2.899 -1.524 1.540 1.00 87.19 112 LEU A O 1
ATOM 843 N N . SER A 1 113 ? -3.255 0.498 0.647 1.00 88.25 113 SER A N 1
ATOM 844 C CA . SER A 1 113 ? -3.443 0.045 -0.719 1.00 88.25 113 SER A CA 1
ATOM 845 C C . SER A 1 113 ? -2.800 1.032 -1.681 1.00 88.25 113 SER A C 1
ATOM 847 O O . SER A 1 113 ? -2.853 2.239 -1.463 1.00 88.25 113 SER A O 1
ATOM 849 N N . PHE A 1 114 ? -2.191 0.523 -2.744 1.00 87.56 114 PHE A N 1
ATOM 850 C CA . PHE A 1 114 ? -1.397 1.310 -3.678 1.00 87.56 114 PHE A CA 1
ATOM 851 C C . PHE A 1 114 ? -1.896 1.111 -5.101 1.00 87.56 114 PHE A C 1
ATOM 853 O O . PHE A 1 114 ? -2.191 -0.005 -5.524 1.00 87.56 114 PHE A O 1
ATOM 860 N N . GLN A 1 115 ? -1.981 2.200 -5.850 1.00 87.81 115 GLN A N 1
ATOM 861 C CA . GLN A 1 115 ? -2.339 2.197 -7.258 1.00 87.81 115 GLN A CA 1
ATOM 862 C C . GLN A 1 115 ? -1.197 2.804 -8.065 1.00 87.81 115 GLN A C 1
ATOM 864 O O . GLN A 1 115 ? -0.825 3.958 -7.861 1.00 87.81 115 GLN A O 1
ATOM 869 N N . CYS A 1 116 ? -0.677 2.044 -9.022 1.00 86.56 116 CYS A N 1
ATOM 870 C CA . CYS A 1 116 ? 0.428 2.470 -9.876 1.00 86.56 116 CYS A CA 1
ATOM 871 C C . CYS A 1 116 ? -0.089 2.860 -11.260 1.00 86.56 116 CYS A C 1
ATOM 873 O O . CYS A 1 116 ? -0.780 2.059 -11.888 1.00 86.56 116 CYS A O 1
ATOM 875 N N . ALA A 1 117 ? 0.257 4.058 -11.744 1.00 79.31 117 ALA A N 1
ATOM 876 C CA . ALA A 1 117 ? -0.006 4.508 -13.120 1.00 79.31 117 ALA A CA 1
ATOM 877 C C . ALA A 1 117 ? -1.463 4.310 -13.612 1.00 79.31 117 ALA A C 1
ATOM 879 O O . ALA A 1 117 ? -1.692 3.991 -14.775 1.00 79.31 117 ALA A O 1
ATOM 880 N N . GLY A 1 118 ? -2.454 4.462 -12.723 1.00 77.81 118 GLY A N 1
ATOM 881 C CA . GLY A 1 118 ? -3.875 4.257 -13.049 1.00 77.81 118 GLY A CA 1
ATOM 882 C C . GLY A 1 118 ? -4.307 2.791 -13.202 1.00 77.81 118 GLY A C 1
ATOM 883 O O . GLY A 1 118 ? -5.445 2.532 -13.583 1.00 77.81 118 GLY A O 1
ATOM 884 N N . GLY A 1 119 ? -3.427 1.835 -12.893 1.00 80.00 119 GLY A N 1
ATOM 885 C CA . GLY A 1 119 ? -3.727 0.404 -12.863 1.00 80.00 119 GLY A CA 1
ATOM 886 C C . GLY A 1 119 ? -4.669 -0.005 -11.718 1.00 80.00 119 GLY A C 1
ATOM 887 O O . GLY A 1 119 ? -5.243 0.848 -11.038 1.00 80.00 119 GLY A O 1
ATOM 888 N N . PRO A 1 120 ? -4.853 -1.311 -11.469 1.00 83.44 120 PRO A N 1
ATOM 889 C CA . PRO A 1 120 ? -5.663 -1.776 -10.347 1.00 83.44 120 PRO A CA 1
ATOM 890 C C . PRO A 1 120 ? -5.009 -1.404 -9.013 1.00 83.44 120 PRO A C 1
ATOM 892 O O . PRO A 1 120 ? -3.783 -1.429 -8.881 1.00 83.44 120 PRO A O 1
ATOM 895 N N . MET A 1 121 ? -5.835 -1.083 -8.017 1.00 85.31 121 MET A N 1
ATOM 896 C CA . MET A 1 121 ? -5.348 -0.839 -6.666 1.00 85.31 121 MET A CA 1
ATOM 897 C C . MET A 1 121 ? -5.035 -2.164 -5.970 1.00 85.31 121 MET A C 1
ATOM 899 O O . MET A 1 121 ? -5.799 -3.122 -6.077 1.00 85.31 121 MET A O 1
ATOM 903 N N . ARG A 1 122 ? -3.902 -2.218 -5.274 1.00 85.06 122 ARG A N 1
ATOM 904 C CA . ARG A 1 122 ? -3.384 -3.423 -4.624 1.00 85.06 122 ARG A CA 1
ATOM 905 C C . ARG A 1 122 ? -3.240 -3.196 -3.134 1.00 85.06 122 ARG A C 1
ATOM 907 O O . ARG A 1 122 ? -2.570 -2.250 -2.729 1.00 85.06 122 ARG A O 1
ATOM 914 N N . ALA A 1 123 ? -3.870 -4.051 -2.339 1.00 84.06 123 ALA A N 1
ATOM 915 C CA . ALA A 1 123 ? -3.739 -4.012 -0.892 1.00 84.06 123 ALA A CA 1
ATOM 916 C C . ALA A 1 123 ? -2.397 -4.599 -0.446 1.00 84.06 123 ALA A C 1
ATOM 918 O O . ALA A 1 123 ? -1.831 -5.470 -1.104 1.00 84.06 123 ALA A O 1
ATOM 919 N N . VAL A 1 124 ? -1.906 -4.136 0.698 1.00 84.38 124 VAL A N 1
ATOM 920 C CA . VAL A 1 124 ? -0.822 -4.808 1.412 1.00 84.38 124 VAL A CA 1
ATOM 921 C C . VAL A 1 124 ? -1.427 -6.012 2.136 1.00 84.38 124 VAL A C 1
ATOM 923 O O . VAL A 1 124 ? -2.096 -5.858 3.152 1.00 84.38 124 VAL A O 1
ATOM 926 N N . ASP A 1 125 ? -1.230 -7.207 1.586 1.00 80.38 125 ASP A N 1
ATOM 927 C CA . ASP A 1 125 ? -1.807 -8.478 2.064 1.00 80.38 125 ASP A CA 1
ATOM 928 C C . ASP A 1 125 ? -0.753 -9.581 2.299 1.00 80.38 125 ASP A C 1
ATOM 930 O O . ASP A 1 125 ? -1.081 -10.723 2.608 1.00 80.38 125 ASP A O 1
ATOM 934 N N . GLY A 1 126 ? 0.530 -9.246 2.129 1.00 74.69 126 GLY A N 1
ATOM 935 C CA . GLY A 1 126 ? 1.651 -10.176 2.277 1.00 74.69 126 GLY A CA 1
ATOM 936 C C . GLY A 1 126 ? 1.920 -11.074 1.062 1.00 74.69 126 GLY A C 1
ATOM 937 O O . GLY A 1 126 ? 2.971 -11.712 1.017 1.00 74.69 126 GLY A O 1
ATOM 938 N N . SER A 1 127 ? 1.055 -11.083 0.042 1.00 74.19 127 SER A N 1
ATOM 939 C CA . SER A 1 127 ? 1.200 -11.944 -1.147 1.00 74.19 127 SER A CA 1
ATOM 940 C C . SER A 1 127 ? 2.351 -11.534 -2.079 1.00 74.19 127 SER A C 1
ATOM 942 O O . SER A 1 127 ? 2.834 -12.335 -2.881 1.00 74.19 127 SER A O 1
ATOM 944 N N . HIS A 1 128 ? 2.840 -10.300 -1.941 1.00 73.56 128 HIS A N 1
ATOM 945 C CA . HIS A 1 128 ? 3.886 -9.710 -2.778 1.00 73.56 128 HIS A CA 1
ATOM 946 C C . HIS A 1 128 ? 5.117 -9.293 -1.966 1.00 73.56 128 HIS A C 1
ATOM 948 O O . HIS A 1 128 ? 5.632 -8.187 -2.128 1.00 73.56 128 HIS A O 1
ATOM 954 N N . SER A 1 129 ? 5.586 -10.157 -1.062 1.00 73.19 129 SER A N 1
ATOM 955 C CA . SER A 1 129 ? 6.777 -9.862 -0.258 1.00 73.19 129 SER A CA 1
ATOM 956 C C . SER A 1 129 ? 8.008 -9.612 -1.140 1.00 73.19 129 SER A C 1
ATOM 958 O O . SER A 1 129 ? 8.338 -10.404 -2.022 1.00 73.19 129 SER A O 1
ATOM 960 N N . ALA A 1 130 ? 8.708 -8.512 -0.866 1.00 68.75 130 ALA A N 1
ATOM 961 C CA . ALA A 1 130 ? 10.027 -8.200 -1.413 1.00 68.75 130 ALA A CA 1
ATOM 962 C C . ALA A 1 130 ? 11.165 -8.590 -0.443 1.00 68.75 130 ALA A C 1
ATOM 964 O O . ALA A 1 130 ? 12.312 -8.203 -0.656 1.00 68.75 130 ALA A O 1
ATOM 965 N N . GLY A 1 131 ? 10.849 -9.336 0.625 1.00 63.28 131 GLY A N 1
ATOM 966 C CA . GLY A 1 131 ? 11.744 -9.635 1.744 1.00 63.28 131 GLY A CA 1
ATOM 967 C C . GLY A 1 131 ? 11.536 -8.692 2.939 1.00 63.28 131 GLY A C 1
ATOM 968 O O . GLY A 1 131 ? 11.429 -7.472 2.790 1.00 63.28 131 GLY A O 1
ATOM 969 N N . GLY A 1 132 ? 11.478 -9.260 4.149 1.00 66.56 132 GLY A N 1
ATOM 970 C CA . GLY A 1 132 ? 11.168 -8.516 5.378 1.00 66.56 132 GLY A CA 1
ATOM 971 C C . GLY A 1 132 ? 9.752 -7.918 5.372 1.00 66.56 132 GLY A C 1
ATOM 972 O O . GLY A 1 132 ? 8.841 -8.488 4.777 1.00 66.56 132 GLY A O 1
ATOM 973 N N . GLU A 1 133 ? 9.573 -6.746 5.993 1.00 63.22 133 GLU A N 1
ATOM 974 C CA . GLU A 1 133 ? 8.312 -5.968 5.985 1.00 63.22 133 GLU A CA 1
ATOM 975 C C . GLU A 1 133 ? 8.092 -5.174 4.677 1.00 63.22 133 GLU A C 1
ATOM 977 O O . GLU A 1 133 ? 7.321 -4.212 4.636 1.00 63.22 133 GLU A O 1
ATOM 982 N N . SER A 1 134 ? 8.793 -5.552 3.606 1.00 69.88 134 SER A N 1
ATOM 983 C CA . SER A 1 134 ? 8.741 -4.875 2.311 1.00 69.88 134 SER A CA 1
ATOM 984 C C . SER A 1 134 ? 7.789 -5.600 1.358 1.00 69.88 134 SER A C 1
ATOM 986 O O . SER A 1 134 ? 7.811 -6.829 1.264 1.00 69.88 134 SER A O 1
ATOM 988 N N . VAL A 1 135 ? 6.981 -4.851 0.610 1.00 80.69 135 VAL A N 1
ATOM 989 C CA . VAL A 1 135 ? 5.978 -5.376 -0.327 1.00 80.69 135 VAL A CA 1
ATOM 990 C C . VAL A 1 135 ? 6.128 -4.704 -1.687 1.00 80.69 135 VAL A C 1
ATOM 992 O O . VAL A 1 135 ? 6.202 -3.481 -1.783 1.00 80.69 135 VAL A O 1
ATOM 995 N N . VAL A 1 136 ? 6.175 -5.495 -2.758 1.00 84.44 136 VAL A N 1
ATOM 996 C CA . VAL A 1 136 ? 6.187 -4.986 -4.134 1.00 84.44 136 VAL A CA 1
ATOM 997 C C . VAL A 1 136 ? 4.802 -4.428 -4.462 1.00 84.44 136 VAL A C 1
ATOM 999 O O . VAL A 1 136 ? 3.834 -5.178 -4.556 1.00 84.44 136 VAL A O 1
ATOM 1002 N N . ILE A 1 137 ? 4.708 -3.114 -4.662 1.00 85.94 137 ILE A N 1
ATOM 1003 C CA . ILE A 1 137 ? 3.442 -2.427 -4.961 1.00 85.94 137 ILE A CA 1
ATOM 1004 C C . ILE A 1 137 ? 3.245 -2.187 -6.459 1.00 85.94 137 ILE A C 1
ATOM 1006 O O . ILE A 1 137 ? 2.120 -2.263 -6.950 1.00 85.94 137 ILE A O 1
ATOM 1010 N N . CYS A 1 138 ? 4.334 -1.990 -7.205 1.00 86.25 138 CYS A N 1
ATOM 1011 C CA . CYS A 1 138 ? 4.322 -1.933 -8.664 1.00 86.25 138 CYS A CA 1
ATOM 1012 C C . CYS A 1 138 ? 5.332 -2.942 -9.210 1.00 86.25 138 CYS A C 1
ATOM 1014 O O . CYS A 1 138 ? 6.474 -2.957 -8.758 1.00 86.25 138 CYS A O 1
ATOM 1016 N N . ASP A 1 139 ? 4.941 -3.743 -10.202 1.00 85.00 139 ASP A N 1
ATOM 1017 C CA . ASP A 1 139 ? 5.850 -4.647 -10.913 1.00 85.00 139 ASP A CA 1
ATOM 1018 C C . ASP A 1 139 ? 5.611 -4.551 -12.421 1.00 85.00 139 ASP A C 1
ATOM 1020 O O . ASP A 1 139 ? 4.490 -4.768 -12.895 1.00 85.00 139 ASP A O 1
ATOM 1024 N N . SER A 1 140 ? 6.680 -4.270 -13.164 1.00 82.94 140 SER A N 1
ATOM 1025 C CA . SER A 1 140 ? 6.740 -4.286 -14.626 1.00 82.94 140 SER A CA 1
ATOM 1026 C C . SER A 1 140 ? 6.222 -5.570 -15.281 1.00 82.94 140 SER A C 1
ATOM 1028 O O . SER A 1 140 ? 5.678 -5.498 -16.377 1.00 82.94 140 SER A O 1
ATOM 1030 N N . ALA A 1 141 ? 6.302 -6.724 -14.607 1.00 83.00 141 ALA A N 1
ATOM 1031 C CA . ALA A 1 141 ? 5.733 -7.980 -15.101 1.00 83.00 141 ALA A CA 1
ATOM 1032 C C . ALA A 1 141 ? 4.205 -7.902 -15.258 1.00 83.00 141 ALA A C 1
ATOM 1034 O O . ALA A 1 141 ? 3.621 -8.555 -16.117 1.00 83.00 141 ALA A O 1
ATOM 1035 N N . THR A 1 142 ? 3.559 -7.082 -14.428 1.00 81.25 142 THR A N 1
ATOM 10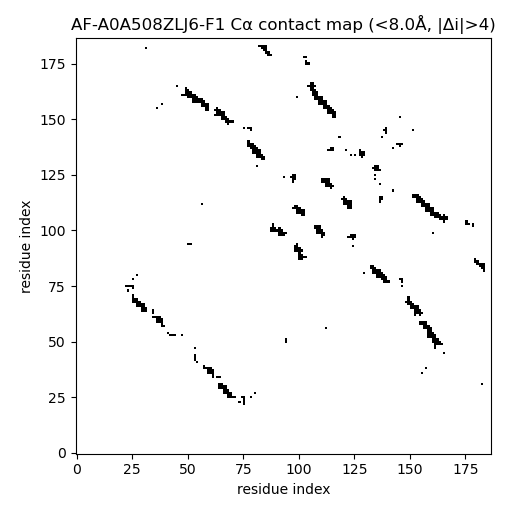36 C CA . THR A 1 142 ? 2.106 -6.857 -14.451 1.00 81.25 142 THR A CA 1
ATOM 1037 C C . THR A 1 142 ? 1.715 -5.506 -15.045 1.00 81.25 142 THR A C 1
ATOM 1039 O O . THR A 1 142 ? 0.576 -5.326 -15.464 1.00 81.25 142 THR A O 1
ATOM 1042 N N . LEU A 1 143 ? 2.650 -4.555 -15.083 1.00 81.75 143 LEU A N 1
ATOM 1043 C CA . LEU A 1 143 ? 2.482 -3.210 -15.625 1.00 81.75 143 LEU A CA 1
ATOM 1044 C C . LEU A 1 143 ? 3.633 -2.914 -16.600 1.00 81.75 143 LEU A C 1
ATOM 1046 O O . LEU A 1 143 ? 4.548 -2.168 -16.246 1.00 81.75 143 LEU A O 1
ATOM 1050 N N . PRO A 1 144 ? 3.607 -3.464 -17.829 1.00 81.62 144 PRO A N 1
ATOM 1051 C CA . PRO A 1 144 ? 4.725 -3.350 -18.771 1.00 81.62 144 PRO A CA 1
ATOM 1052 C C . PRO A 1 144 ? 5.115 -1.904 -19.100 1.00 81.62 144 PRO A C 1
ATOM 1054 O O . PRO A 1 144 ? 6.287 -1.620 -19.335 1.00 81.62 144 PRO A O 1
ATOM 1057 N N . ALA A 1 145 ? 4.157 -0.972 -19.040 1.00 79.38 145 ALA A N 1
ATOM 1058 C CA . ALA A 1 145 ? 4.393 0.460 -19.230 1.00 79.38 145 ALA A CA 1
ATOM 1059 C C . ALA A 1 145 ? 5.431 1.044 -18.252 1.00 79.38 145 ALA A C 1
ATOM 1061 O O . ALA A 1 145 ? 6.103 2.017 -18.590 1.00 79.38 145 ALA A O 1
ATOM 1062 N N . LEU A 1 146 ? 5.617 0.429 -17.076 1.00 77.88 146 LEU A N 1
ATOM 1063 C CA . LEU A 1 146 ? 6.622 0.846 -16.098 1.00 77.88 146 LEU A CA 1
ATOM 1064 C C . LEU A 1 146 ? 8.046 0.772 -16.678 1.00 77.88 146 LEU A C 1
ATOM 1066 O O . LEU A 1 146 ? 8.896 1.581 -16.323 1.00 77.88 146 LEU A O 1
ATOM 1070 N N . MET A 1 147 ? 8.298 -0.149 -17.616 1.00 79.38 147 MET A N 1
ATOM 1071 C CA . MET A 1 147 ? 9.613 -0.334 -18.240 1.00 79.38 147 MET A CA 1
ATOM 1072 C C . MET A 1 147 ? 10.062 0.886 -19.048 1.00 79.38 147 MET A C 1
ATOM 1074 O O . MET A 1 147 ? 11.240 1.232 -19.052 1.00 79.38 147 MET A O 1
ATOM 1078 N N . THR A 1 148 ? 9.118 1.559 -19.704 1.00 76.44 148 THR A N 1
ATOM 1079 C CA . THR A 1 148 ? 9.377 2.713 -20.576 1.00 76.44 148 THR A CA 1
ATOM 1080 C C . THR A 1 148 ? 9.101 4.049 -19.891 1.00 76.44 148 THR A C 1
ATOM 1082 O O . THR A 1 148 ? 9.405 5.102 -20.445 1.00 76.44 148 THR A O 1
ATOM 1085 N N . GLN A 1 149 ? 8.501 4.029 -18.700 1.00 75.81 149 GLN A N 1
ATOM 1086 C CA . GLN A 1 149 ? 8.191 5.234 -17.943 1.00 75.81 149 GLN A CA 1
ATOM 1087 C C . GLN A 1 149 ? 9.423 5.731 -17.187 1.00 75.81 149 GLN A C 1
ATOM 1089 O O . GLN A 1 149 ? 9.978 5.031 -16.340 1.00 75.81 149 GLN A O 1
ATOM 1094 N N . GLN A 1 150 ? 9.814 6.974 -17.480 1.00 76.56 150 GLN A N 1
ATOM 1095 C CA . GLN A 1 150 ? 10.772 7.726 -16.669 1.00 76.56 150 GLN A CA 1
ATOM 1096 C C . GLN A 1 150 ? 10.113 8.274 -15.399 1.00 76.56 150 GLN A C 1
ATOM 1098 O O . GLN A 1 150 ? 10.774 8.436 -14.381 1.00 76.56 150 GLN A O 1
ATOM 1103 N N . GLN A 1 151 ? 8.810 8.558 -15.457 1.00 78.62 151 GLN A N 1
ATOM 1104 C CA . GLN A 1 151 ? 8.025 9.049 -14.333 1.00 78.62 151 GLN A CA 1
ATOM 1105 C C . GLN A 1 151 ? 6.753 8.223 -14.177 1.00 78.62 151 GLN A C 1
ATOM 1107 O O . GLN A 1 151 ? 6.060 7.940 -15.156 1.00 78.62 151 GLN A O 1
ATOM 1112 N N . THR A 1 152 ? 6.440 7.846 -12.941 1.00 81.06 152 THR A N 1
ATOM 1113 C CA . THR A 1 152 ? 5.207 7.137 -12.596 1.00 81.06 152 THR A CA 1
ATOM 1114 C C . THR A 1 152 ? 4.641 7.684 -11.296 1.00 81.06 152 THR A C 1
ATOM 1116 O O . THR A 1 152 ? 5.385 8.098 -10.413 1.00 81.06 152 THR A O 1
ATOM 1119 N N . THR A 1 153 ? 3.322 7.712 -11.170 1.00 84.25 153 THR A N 1
ATOM 1120 C CA . THR A 1 153 ? 2.652 8.205 -9.965 1.00 84.25 153 THR A CA 1
ATOM 1121 C C . THR A 1 153 ? 2.033 7.035 -9.223 1.00 84.25 153 THR A C 1
ATOM 1123 O O . THR A 1 153 ? 1.272 6.254 -9.804 1.00 84.25 153 THR A O 1
ATOM 1126 N N . VAL A 1 154 ? 2.338 6.942 -7.931 1.00 85.50 154 VAL A N 1
ATOM 1127 C CA . VAL A 1 154 ? 1.744 5.971 -7.016 1.00 85.50 154 VAL A CA 1
ATOM 1128 C C . VAL A 1 154 ? 0.710 6.680 -6.155 1.00 85.50 154 VAL A C 1
ATOM 1130 O O . VAL A 1 154 ? 1.042 7.563 -5.369 1.00 85.50 154 VAL A O 1
ATOM 1133 N N . ARG A 1 155 ? -0.556 6.298 -6.288 1.00 85.94 155 ARG A N 1
ATOM 1134 C CA . ARG A 1 155 ? -1.625 6.763 -5.398 1.00 85.94 155 ARG A CA 1
ATOM 1135 C C . ARG A 1 155 ? -1.774 5.801 -4.233 1.00 85.94 155 ARG A C 1
ATOM 1137 O O . ARG A 1 155 ? -1.636 4.592 -4.408 1.00 85.94 155 ARG A O 1
ATOM 1144 N N . ILE A 1 156 ? -2.068 6.345 -3.062 1.00 84.88 156 ILE A N 1
ATOM 1145 C CA . ILE A 1 156 ? -2.259 5.580 -1.833 1.00 84.88 156 ILE A CA 1
ATOM 1146 C C . ILE A 1 156 ? -3.728 5.673 -1.450 1.00 84.88 156 ILE A C 1
ATOM 1148 O O . ILE A 1 156 ? -4.346 6.724 -1.609 1.00 84.88 156 ILE A O 1
ATOM 1152 N N . ALA A 1 157 ? -4.277 4.589 -0.924 1.00 86.31 157 ALA A N 1
ATOM 1153 C CA . ALA A 1 157 ? -5.527 4.615 -0.198 1.00 86.31 157 ALA A CA 1
ATOM 1154 C C . ALA A 1 157 ? -5.389 3.898 1.140 1.00 86.31 157 ALA A C 1
ATOM 1156 O O . ALA A 1 157 ? -4.622 2.942 1.278 1.00 86.31 157 ALA A O 1
ATOM 1157 N N . VAL A 1 158 ? -6.167 4.357 2.111 1.00 86.38 158 VAL A N 1
ATOM 1158 C CA . VAL A 1 158 ? -6.164 3.842 3.477 1.00 86.38 158 VAL A CA 1
ATOM 1159 C C . VAL A 1 158 ? -7.541 3.289 3.809 1.00 86.38 158 VAL A C 1
ATOM 1161 O O . VAL A 1 158 ? -8.560 3.911 3.516 1.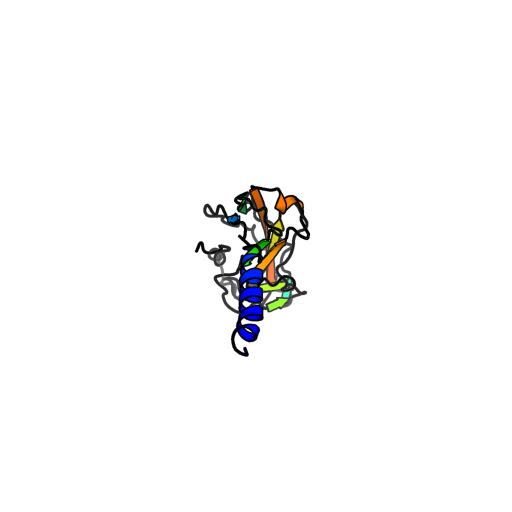00 86.38 158 VAL A O 1
ATOM 1164 N N . THR A 1 159 ? -7.570 2.111 4.419 1.00 88.44 159 THR A N 1
ATOM 1165 C CA . THR A 1 159 ? -8.793 1.477 4.922 1.00 88.44 159 THR A CA 1
ATOM 1166 C C . THR A 1 159 ? -8.658 1.299 6.425 1.00 88.44 159 THR A C 1
ATOM 1168 O O . THR A 1 159 ? -7.697 0.679 6.875 1.00 88.44 159 THR A O 1
ATOM 1171 N N . PHE A 1 160 ? -9.597 1.823 7.212 1.00 87.44 160 PHE A N 1
ATOM 1172 C CA . PHE A 1 160 ? -9.565 1.674 8.665 1.00 87.44 160 PHE A CA 1
ATOM 1173 C C . PHE A 1 160 ? -10.336 0.443 9.127 1.00 87.44 160 PHE A C 1
ATOM 1175 O O . PHE A 1 160 ? -11.395 0.106 8.592 1.00 87.44 160 PHE A O 1
ATOM 1182 N N . TYR A 1 161 ? -9.812 -0.194 10.168 1.00 88.06 161 TYR A N 1
ATOM 1183 C CA . TYR A 1 161 ? -10.362 -1.383 10.801 1.00 88.06 161 TYR A CA 1
ATOM 1184 C C . TYR A 1 161 ? -10.507 -1.159 12.299 1.00 88.06 161 TYR A C 1
ATOM 1186 O O . TYR A 1 161 ? -9.648 -0.546 12.934 1.00 88.06 161 TYR A O 1
ATOM 1194 N N . LYS A 1 162 ? -11.570 -1.720 12.877 1.00 86.94 162 LYS A N 1
ATOM 1195 C CA . LYS A 1 162 ? -11.712 -1.805 14.327 1.00 86.94 162 LYS A CA 1
ATOM 1196 C C . LYS A 1 162 ? -10.881 -2.981 14.816 1.00 86.94 162 LYS A C 1
ATOM 1198 O O . LYS A 1 162 ? -11.225 -4.126 14.541 1.00 86.94 162 LYS A O 1
ATOM 1203 N N . THR A 1 163 ? -9.799 -2.708 15.5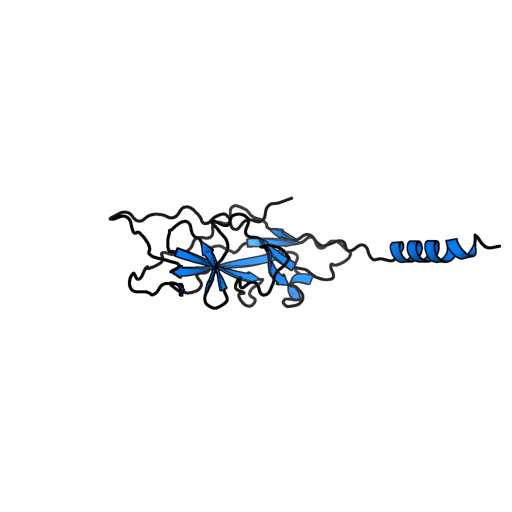28 1.00 86.75 163 THR A N 1
ATOM 1204 C CA . THR A 1 163 ? -8.869 -3.724 16.050 1.00 86.75 163 THR A CA 1
ATOM 1205 C C . THR A 1 163 ? -9.050 -3.964 17.546 1.00 86.75 163 THR A C 1
ATOM 1207 O O . THR A 1 163 ? -8.545 -4.944 18.084 1.00 86.75 163 THR A O 1
ATOM 1210 N N . GLY A 1 164 ? -9.836 -3.121 18.219 1.00 84.94 164 GLY A N 1
ATOM 1211 C CA . GLY A 1 164 ? -10.164 -3.269 19.630 1.00 84.94 164 GLY A CA 1
ATOM 1212 C C . GLY A 1 164 ? -11.221 -2.272 20.098 1.00 84.94 164 GLY A C 1
ATOM 1213 O O . GLY A 1 164 ? -11.939 -1.663 19.299 1.00 84.94 164 GLY A O 1
ATOM 1214 N N . THR A 1 165 ? -11.330 -2.120 21.414 1.00 79.44 165 THR A N 1
ATOM 1215 C CA . THR A 1 165 ? -12.188 -1.102 22.025 1.00 79.44 165 THR A CA 1
ATOM 1216 C C . THR A 1 165 ? -11.514 0.256 21.912 1.00 79.44 165 THR A C 1
ATOM 1218 O O . THR A 1 165 ? -10.427 0.449 22.447 1.00 79.44 165 THR A O 1
ATOM 1221 N N . VAL A 1 166 ? -12.178 1.199 21.248 1.00 71.25 166 VAL A N 1
ATOM 1222 C CA . VAL A 1 166 ? -11.713 2.586 21.188 1.00 71.25 166 VAL A CA 1
ATOM 1223 C C . VAL A 1 166 ? -12.090 3.285 22.490 1.00 71.25 166 VAL A C 1
ATOM 1225 O O . VAL A 1 166 ? -13.274 3.467 22.779 1.00 71.25 166 VAL A O 1
ATOM 1228 N N . GLN A 1 167 ? -11.083 3.660 23.276 1.00 62.06 167 GLN A N 1
ATOM 1229 C CA . GLN A 1 167 ? -11.237 4.523 24.447 1.00 62.06 167 GLN A CA 1
ATOM 1230 C C . GLN A 1 167 ? -11.379 5.966 23.941 1.00 62.06 167 GLN A C 1
ATOM 1232 O O . GLN A 1 167 ? -10.390 6.660 23.721 1.00 62.06 167 GLN A O 1
ATOM 1237 N N . LEU A 1 168 ? -12.610 6.406 23.673 1.00 55.72 168 LEU A N 1
ATOM 1238 C CA . LEU A 1 168 ? -12.871 7.810 23.359 1.00 55.72 168 LEU A CA 1
ATOM 1239 C C . LEU A 1 168 ? -12.798 8.597 24.672 1.00 55.72 168 LEU A C 1
ATOM 1241 O O . LEU A 1 168 ? -13.648 8.415 25.540 1.00 55.72 168 LEU A O 1
ATOM 1245 N N . ALA A 1 169 ? -11.781 9.444 24.833 1.00 47.19 169 ALA A N 1
ATOM 1246 C CA . ALA A 1 169 ? -11.767 10.410 25.923 1.00 47.19 169 ALA A CA 1
ATOM 1247 C C . ALA A 1 169 ? -12.918 11.405 25.704 1.00 47.19 169 ALA A C 1
ATOM 1249 O O . ALA A 1 169 ? -13.044 11.982 24.620 1.00 47.19 169 ALA A O 1
ATOM 1250 N N . ASP A 1 170 ? -13.773 11.570 26.714 1.00 40.03 170 ASP A N 1
ATOM 1251 C CA . ASP A 1 170 ? -14.931 12.463 26.672 1.00 40.03 170 ASP A CA 1
ATOM 1252 C C . ASP A 1 170 ? -14.546 13.857 26.136 1.00 40.03 170 ASP A C 1
ATOM 1254 O O . ASP A 1 170 ? -13.679 14.548 26.670 1.00 40.03 170 ASP A O 1
ATOM 1258 N N . GLY A 1 171 ? -15.221 14.286 25.067 1.00 39.03 171 GLY A N 1
ATOM 1259 C CA . GLY A 1 171 ? -15.369 15.706 24.741 1.00 39.03 171 GLY A CA 1
ATOM 1260 C C . GLY A 1 171 ? -14.282 16.400 23.915 1.00 39.03 171 GLY A C 1
ATOM 1261 O O . GLY A 1 171 ? -14.421 17.598 23.682 1.00 39.03 171 GLY A O 1
ATOM 1262 N N . THR A 1 172 ? -13.247 15.726 23.404 1.00 38.09 172 THR A N 1
ATOM 1263 C CA . THR A 1 172 ? -12.305 16.375 22.467 1.00 38.09 172 THR A CA 1
ATOM 1264 C C . THR A 1 172 ? -12.025 15.502 21.254 1.00 38.09 172 THR A C 1
ATOM 1266 O O . THR A 1 172 ? -11.622 14.349 21.373 1.00 38.09 172 THR A O 1
ATOM 1269 N N . HIS A 1 173 ? -12.247 16.056 20.059 1.00 43.50 173 HIS A N 1
ATOM 1270 C CA . HIS A 1 173 ? -11.805 15.462 18.801 1.00 43.50 173 HIS A CA 1
ATOM 1271 C C . HIS A 1 173 ? -10.294 15.225 18.887 1.00 43.50 173 HIS A C 1
ATOM 1273 O O . HIS A 1 173 ? -9.503 16.154 18.727 1.00 43.50 173 HIS A O 1
ATOM 1279 N N . THR A 1 174 ? -9.884 14.002 19.217 1.00 44.31 174 THR A N 1
ATOM 1280 C CA . THR A 1 174 ? -8.469 13.664 19.303 1.00 44.31 174 THR A CA 1
ATOM 1281 C C . THR A 1 174 ? -7.951 13.595 17.873 1.00 44.31 174 THR A C 1
ATOM 1283 O O . THR A 1 174 ? -8.179 12.616 17.165 1.00 44.31 174 THR A O 1
ATOM 1286 N N . ASN A 1 175 ? -7.303 14.666 17.416 1.00 43.84 175 ASN A N 1
ATOM 1287 C CA . ASN A 1 175 ? -6.512 14.611 16.197 1.00 43.84 175 ASN A CA 1
ATOM 1288 C C . ASN A 1 175 ? -5.409 13.583 16.436 1.00 43.84 175 ASN A C 1
ATOM 1290 O O . ASN A 1 175 ? -4.505 13.812 17.240 1.00 43.84 175 ASN A O 1
ATOM 1294 N N . SER A 1 176 ? -5.506 12.436 15.763 1.00 45.59 176 SER A N 1
ATOM 1295 C CA . SER A 1 176 ? -4.392 11.499 15.716 1.00 45.59 176 SER A CA 1
ATOM 1296 C C . SER A 1 176 ? -3.187 12.240 15.140 1.00 45.59 176 SER A C 1
ATOM 1298 O O . SER A 1 176 ? -3.337 12.908 14.109 1.00 45.59 176 SER A O 1
ATOM 1300 N N . PRO A 1 177 ? -1.991 12.124 15.743 1.00 50.25 177 PRO A N 1
ATOM 1301 C CA . PRO A 1 177 ? -0.779 12.554 15.067 1.00 50.25 177 PRO A CA 1
ATOM 1302 C C . PRO A 1 177 ? -0.683 11.863 13.692 1.00 50.25 177 PRO A C 1
ATOM 1304 O O . PRO A 1 177 ? -1.272 10.787 13.506 1.00 50.25 177 PRO A O 1
ATOM 1307 N N . PRO A 1 178 ? 0.019 12.476 12.719 1.00 47.69 178 PRO A N 1
ATOM 1308 C CA . PRO A 1 178 ? 0.193 11.896 11.392 1.00 47.69 178 PRO A CA 1
ATOM 1309 C C . PRO A 1 178 ? 0.675 10.448 11.512 1.00 47.69 178 PRO A C 1
ATOM 1311 O O . PRO A 1 178 ? 1.554 10.149 12.327 1.00 47.69 178 PRO A O 1
ATOM 1314 N N . LEU A 1 179 ? 0.066 9.556 10.721 1.00 49.50 179 LEU A N 1
ATOM 1315 C CA . LEU A 1 179 ? 0.426 8.138 10.694 1.00 49.50 179 LEU A CA 1
ATOM 1316 C C . LEU A 1 179 ? 1.950 8.008 10.515 1.00 49.50 179 LEU A C 1
ATOM 1318 O O . LEU A 1 179 ? 2.528 8.794 9.752 1.00 49.50 179 LEU A O 1
ATOM 1322 N N . PRO A 1 180 ? 2.613 7.065 11.218 1.00 46.78 180 PRO A N 1
ATOM 1323 C CA . PRO A 1 180 ? 4.057 6.894 11.128 1.00 46.78 180 PRO A CA 1
ATOM 1324 C C . PRO A 1 180 ? 4.464 6.816 9.658 1.00 46.78 180 PRO A C 1
ATOM 1326 O O . PRO A 1 180 ? 3.894 6.034 8.903 1.00 46.78 180 PRO A O 1
ATOM 1329 N N . GLN A 1 181 ? 5.377 7.707 9.274 1.00 47.47 181 GLN A N 1
ATOM 1330 C CA . GLN A 1 181 ? 5.620 8.124 7.897 1.00 47.47 181 GLN A CA 1
ATOM 1331 C C . GLN A 1 181 ? 5.591 6.966 6.892 1.00 47.47 181 GLN A C 1
ATOM 1333 O O . GLN A 1 181 ? 6.404 6.044 6.952 1.00 47.47 181 GLN A O 1
ATOM 1338 N N . VAL A 1 182 ? 4.672 7.071 5.932 1.00 43.44 182 VAL A N 1
ATOM 1339 C CA . VAL A 1 182 ? 4.741 6.384 4.641 1.00 43.44 182 VAL A CA 1
ATOM 1340 C C . VAL A 1 182 ? 5.907 7.030 3.883 1.00 43.44 182 VAL A C 1
ATOM 1342 O O . VAL A 1 182 ? 5.720 7.951 3.097 1.00 43.44 182 VAL A O 1
ATOM 1345 N N . GLY A 1 183 ? 7.135 6.636 4.206 1.00 37.47 183 GLY A N 1
ATOM 1346 C CA . GLY A 1 183 ? 8.352 7.196 3.628 1.00 37.47 183 GLY A CA 1
ATOM 1347 C C . GLY A 1 183 ? 9.403 6.105 3.541 1.00 37.47 183 GLY A C 1
ATOM 1348 O O . GLY A 1 183 ? 9.643 5.418 4.524 1.00 37.47 183 GLY A O 1
ATOM 1349 N N . GLY A 1 184 ? 9.966 5.895 2.354 1.00 32.06 184 GLY A N 1
ATOM 1350 C CA . GLY A 1 184 ? 11.185 5.111 2.197 1.00 32.06 184 GLY A CA 1
ATOM 1351 C C . GLY A 1 184 ? 12.377 5.991 2.557 1.00 32.06 184 GLY A C 1
ATOM 1352 O O . GLY A 1 184 ? 12.422 7.144 2.134 1.00 32.06 184 GLY A O 1
ATOM 1353 N N . ASP A 1 185 ? 13.308 5.458 3.344 1.00 32.59 185 ASP A N 1
ATOM 1354 C CA . ASP A 1 185 ? 14.586 6.114 3.604 1.00 32.59 185 ASP A CA 1
ATOM 1355 C C . ASP A 1 185 ? 15.447 6.059 2.336 1.00 32.59 185 ASP A C 1
ATOM 1357 O O . ASP A 1 185 ? 15.666 4.985 1.768 1.00 32.59 185 ASP A O 1
ATOM 1361 N N . ASP A 1 186 ? 15.945 7.226 1.925 1.00 33.62 186 ASP A N 1
ATOM 1362 C CA . ASP A 1 186 ? 17.101 7.367 1.044 1.00 33.62 186 ASP A CA 1
ATOM 1363 C C . ASP A 1 186 ? 18.332 6.788 1.757 1.00 33.62 186 ASP A C 1
ATOM 1365 O O . ASP A 1 186 ? 18.766 7.337 2.774 1.00 33.62 186 ASP A O 1
ATOM 1369 N N . HIS A 1 187 ? 18.910 5.715 1.217 1.00 33.00 187 HIS A N 1
ATOM 1370 C CA . HIS A 1 187 ? 20.336 5.386 1.334 1.00 33.00 187 HIS A CA 1
ATOM 1371 C C . HIS A 1 187 ? 20.832 4.830 -0.001 1.00 33.00 187 HIS A C 1
ATOM 1373 O O . HIS A 1 187 ? 20.216 3.863 -0.504 1.00 33.00 187 HIS A O 1
#

Sequence (187 aa):
MKSVFRLLPFLFLLGLSAYLPGVRAETCRANIGQTTVNIPNIKYLPTLPVNTQMTSAMADNGSGIPFSCDLQLPTASAKRIVYKQLKTGGSPMVINGQHVYPSAIDGIGYALSFQCAGGPMRAVDGSHSAGGESVVICDSATLPALMTQQQTTVRIAVTFYKTGTVQLADGTHTNSPPLPQVGGDDH

pLDDT: mean 70.64, std 14.32, range [32.06, 88.44]

Radius of gyration: 22.61 Å; Cα contacts (8 Å, |Δi|>4): 311; chains: 1; bounding box: 73×50×47 Å